Protein AF-A0A699IHC1-F1 (afdb_monomer)

Solvent-accessible surface area (backbone atoms only — not comparable to full-atom values): 17116 Å² total; per-residue (Å²): 134,90,79,87,82,63,92,87,85,91,90,84,82,80,60,65,48,77,52,64,93,70,55,75,68,57,47,54,55,46,52,54,52,50,50,56,32,44,77,69,61,43,36,44,84,46,88,48,77,30,16,32,22,54,46,76,46,74,46,97,89,68,49,76,42,86,43,62,52,44,72,74,54,69,80,52,91,76,62,90,86,38,54,42,67,55,15,30,23,52,96,88,48,42,31,21,38,80,55,94,52,87,76,50,90,57,46,56,57,55,48,29,52,52,51,49,62,73,43,49,93,37,50,90,74,39,30,49,77,55,61,93,45,77,48,77,56,62,96,44,74,71,56,34,53,54,53,52,52,52,52,53,50,51,30,57,76,71,71,50,85,79,63,66,96,78,62,84,76,94,67,75,61,45,82,52,98,70,24,32,41,40,91,80,24,41,33,74,28,64,71,60,41,51,56,55,65,68,55,69,85,64,91,43,47,68,49,46,44,55,49,50,57,58,52,55,75,52,36,91,49,34,86,64,46,69,73,48,43,47,59,53,53,56,41,56,42,88,90,45,76,84,76,88,50,68,67,38,52,50,32,52,50,53,51,43,53,43,54,73,63,45,55,68,47,63,74,87,73,81,92,66,87,83,86,82,88,85,134

Foldseek 3Di:
DDDDFDDDDDDDDAAADDADDDDPVVVVVVVVVVVVCVVVVFKDADPAPHAFYWDWDQDPVRDIDIDTPCVVVVVDDDGDVVLSNQWHDDPVHIMGGPDQDPPDPCSQVSQQVVVCVLCVVCDPPAWDDHRLDIHGHDDDPVVSVVRVVSVVVSCVVVVHDDDPVPDDPDDQWDDDPQWIQHPQAIHGNVVLLVVLLPDDDDPALVSLVVNLVSLVVLVVQAPPLCVLCVVSVQRNDPPDDDDDDPSNVVSSVSSSVSNVVRDGDHDDPDDDDDDDDDD

Organism: Tanacetum cinerariifolium (NCBI:txid118510)

InterPro domains:
  IPR000477 Reverse transcriptase domain [PF00078] (75-181)
  IPR043128 Reverse transcriptase/Diguanylate cyclase domain [G3DSA:3.30.70.270] (107-181)
  IPR043128 Reverse transcriptase/Diguanylate cyclase domain [G3DSA:3.30.70.270] (191-273)
  IPR043502 DNA/RNA polymerase superfamily [SSF56672] (3-279)
  IPR053134 RNA-directed DNA polymerase homolog [PTHR24559] (1-269)

Mean predicted aligned error: 13.22 Å

pLDDT: mean 77.45, std 14.07, range [29.0, 96.19]

Radius of gyration: 23.91 Å; Cα contacts (8 Å, |Δi|>4): 293; chains: 1; bounding box: 66×44×56 Å

Secondary structure (DSSP, 8-state):
---------S--PPPB-PPPP--HHHHHHHHHHHHHHHHTTSEEE---S-BEEEEEEE-TTS-EEEEE-TTTGGGS---TTGGGGS-EEETTEEEEESS--TT-TTHHHHHHHHHHHHHTTTBTTTEEEETTEEEE--SSHHHHHHHHHHHHHHHHHTT----GGG---S-SSEEETTEEEETTEEEE-HHHHHHHHTPPPP-SHHHHHHHHHHHHHTGGGSTTHHHHHHHHHHTTSTT------HHHHHHHHHHHHHHHTPPPBPPPPSS--------

Sequence (279 aa):
QVEFCIDLILRSTPISKTPYRLSPSKIQDLMKSLQELLDKGVIRPSSSLWGAPVLFVKNKDGSIRMCIDYRELKKIWIREEDILKTSFRTRYGHYEFVVMTFGKTNSPAAFMELTNWIFRPMLDKSVIVFIDNILIYSKSATEHEGHLRQVLNMLHHEKLYAKLSKCEFWLREVQFLGHVINSEGIKVDPTKVNAILNLSQPKTSTKVRSFLVLASYYRHFIQNFSKITLSLTKLTRKNAKFKWNDDQEIAFKTLKEKLSHALVLVLLEGNHDIEVYYD

Structure (mmCIF, N/CA/C/O backbone):
data_AF-A0A699IHC1-F1
#
_entry.id   AF-A0A699IHC1-F1
#
loop_
_atom_site.group_PDB
_atom_site.id
_atom_site.type_symbol
_atom_site.label_atom_id
_atom_site.label_alt_id
_atom_site.label_comp_id
_atom_site.label_asym_id
_atom_site.label_entity_id
_atom_site.label_seq_id
_atom_site.pdbx_PDB_ins_code
_atom_site.Cartn_x
_atom_site.Cartn_y
_atom_site.Cartn_z
_atom_site.occupancy
_atom_site.B_iso_or_equiv
_atom_site.auth_seq_id
_atom_site.auth_comp_id
_atom_site.auth_asym_id
_atom_site.auth_atom_id
_atom_site.pdbx_PDB_model_num
ATOM 1 N N . GLN A 1 1 ? 11.328 15.063 -21.054 1.00 29.00 1 GLN A N 1
ATOM 2 C CA . GLN A 1 1 ? 12.072 14.977 -19.784 1.00 29.00 1 GLN A CA 1
ATOM 3 C C . GLN A 1 1 ? 11.144 15.523 -18.715 1.00 29.00 1 GLN A C 1
ATOM 5 O O . GLN A 1 1 ? 10.769 16.681 -18.816 1.00 29.00 1 GLN A O 1
ATOM 10 N N . VAL A 1 2 ? 10.639 14.673 -17.817 1.00 30.09 2 VAL A N 1
ATOM 11 C CA . VAL A 1 2 ? 9.803 15.133 -16.698 1.00 30.09 2 VAL A CA 1
ATOM 12 C C . VAL A 1 2 ? 10.762 15.683 -15.648 1.00 30.09 2 VAL A C 1
ATOM 14 O O . VAL A 1 2 ? 11.492 14.921 -15.016 1.00 30.09 2 VAL A O 1
ATOM 17 N N . GLU A 1 3 ? 10.833 17.005 -15.548 1.00 29.31 3 GLU A N 1
ATOM 18 C CA . GLU A 1 3 ? 11.522 17.688 -14.457 1.00 29.31 3 GLU A CA 1
ATOM 19 C C . GLU A 1 3 ? 10.562 17.777 -13.273 1.00 29.31 3 GLU A C 1
ATOM 21 O O . GLU A 1 3 ? 9.429 18.241 -13.394 1.00 29.31 3 GLU A O 1
ATOM 26 N N . PHE A 1 4 ? 10.997 17.244 -12.134 1.00 40.66 4 PHE A N 1
ATOM 27 C CA . PHE A 1 4 ? 10.188 17.164 -10.925 1.00 40.66 4 PHE A CA 1
ATOM 28 C C . PHE A 1 4 ? 10.349 18.457 -10.129 1.00 40.66 4 PHE A C 1
ATOM 30 O O . PHE A 1 4 ? 11.399 18.681 -9.526 1.00 40.66 4 PHE A O 1
ATOM 37 N N . CYS A 1 5 ? 9.303 19.281 -10.096 1.00 31.30 5 CYS A N 1
ATOM 38 C CA . CYS A 1 5 ? 9.304 20.550 -9.374 1.00 31.30 5 CYS A CA 1
ATOM 39 C C . CYS A 1 5 ? 8.508 20.445 -8.063 1.00 31.30 5 CYS A C 1
ATOM 41 O O . CYS A 1 5 ? 7.409 19.894 -8.027 1.00 31.30 5 CYS A O 1
ATOM 43 N N . ILE A 1 6 ? 9.078 20.954 -6.966 1.00 42.69 6 ILE A N 1
ATOM 44 C CA . ILE A 1 6 ? 8.461 20.993 -5.631 1.00 42.69 6 ILE A CA 1
ATOM 45 C C . ILE A 1 6 ? 8.762 22.369 -5.005 1.00 42.69 6 ILE A C 1
ATOM 47 O O . ILE A 1 6 ? 9.922 22.691 -4.747 1.00 42.69 6 ILE A O 1
ATOM 51 N N . ASP A 1 7 ? 7.723 23.171 -4.744 1.00 35.72 7 ASP A N 1
ATOM 52 C CA . ASP A 1 7 ? 7.819 24.587 -4.329 1.00 35.72 7 ASP A CA 1
ATOM 53 C C . ASP A 1 7 ? 7.989 24.812 -2.826 1.00 35.72 7 ASP A C 1
ATOM 55 O O . ASP A 1 7 ? 7.221 24.235 -2.053 1.00 35.72 7 ASP A O 1
ATOM 59 N N . LEU A 1 8 ? 8.920 25.698 -2.399 1.00 45.69 8 LEU A N 1
ATOM 60 C CA . LEU A 1 8 ? 9.226 25.966 -0.976 1.00 45.69 8 LEU A CA 1
ATOM 61 C C . LEU A 1 8 ? 9.829 27.331 -0.579 1.00 45.69 8 LEU A C 1
ATOM 63 O O . LEU A 1 8 ? 10.385 28.064 -1.392 1.00 45.69 8 LEU A O 1
ATOM 67 N N . ILE A 1 9 ? 9.762 27.600 0.740 1.00 40.19 9 ILE A N 1
ATOM 68 C CA . ILE A 1 9 ? 10.079 28.839 1.486 1.00 40.19 9 ILE A CA 1
ATOM 69 C C . ILE A 1 9 ? 11.562 28.917 1.947 1.00 40.19 9 ILE A C 1
ATOM 71 O O . ILE A 1 9 ? 12.138 27.940 2.421 1.00 40.19 9 ILE A O 1
ATOM 75 N N . LEU A 1 10 ? 12.156 30.116 1.852 1.00 33.38 10 LEU A N 1
ATOM 76 C CA . LEU A 1 10 ? 13.552 30.502 2.151 1.00 33.38 10 LEU A CA 1
ATOM 77 C C .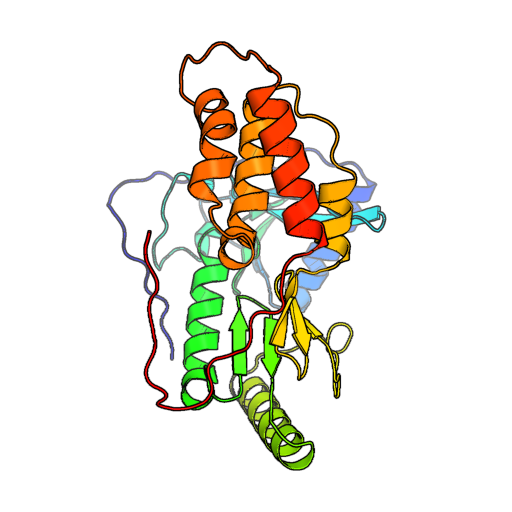 LEU A 1 10 ? 13.986 30.330 3.643 1.00 33.38 10 LEU A C 1
ATOM 79 O O . LEU A 1 10 ? 13.296 30.847 4.518 1.00 33.38 10 LEU A O 1
ATOM 83 N N . ARG A 1 11 ? 15.210 29.792 3.895 1.00 39.69 11 ARG A N 1
ATOM 84 C CA . ARG A 1 11 ? 16.081 29.873 5.126 1.00 39.69 11 ARG A CA 1
ATOM 85 C C . ARG A 1 11 ? 16.217 28.635 6.063 1.00 39.69 11 ARG A C 1
ATOM 87 O O . ARG A 1 11 ? 15.871 28.721 7.237 1.00 39.69 11 ARG A O 1
ATOM 94 N N . SER A 1 12 ? 16.848 27.529 5.638 1.00 54.53 12 SER A N 1
ATOM 95 C CA . SER A 1 12 ? 17.227 26.408 6.546 1.00 54.53 12 SER A CA 1
ATOM 96 C C . SER A 1 12 ? 18.721 26.031 6.499 1.00 54.53 12 SER A C 1
ATOM 98 O O . SER A 1 12 ? 19.297 26.000 5.413 1.00 54.53 12 SER A O 1
ATOM 100 N N . THR A 1 13 ? 19.331 25.687 7.644 1.00 57.84 13 THR A N 1
ATOM 101 C CA . THR A 1 13 ? 20.756 25.304 7.799 1.00 57.84 13 THR A CA 1
ATOM 102 C C . THR A 1 13 ? 21.039 23.802 7.553 1.00 57.84 13 THR A C 1
ATOM 104 O O . THR A 1 13 ? 20.148 22.978 7.779 1.00 57.84 13 THR A O 1
ATOM 107 N N . PRO A 1 14 ? 22.264 23.408 7.124 1.00 60.81 14 PRO A N 1
ATOM 108 C CA . PRO A 1 14 ? 22.639 22.005 6.889 1.00 60.81 14 PRO A CA 1
ATOM 109 C C . PRO A 1 14 ? 22.624 21.102 8.127 1.00 60.81 14 PRO A C 1
ATOM 111 O O . PRO A 1 14 ? 23.164 21.453 9.173 1.00 60.81 14 PRO A O 1
ATOM 114 N N . ILE A 1 15 ? 22.064 19.894 7.985 1.00 63.16 15 ILE A N 1
ATOM 115 C CA . ILE A 1 15 ? 22.066 18.847 9.020 1.00 63.16 15 ILE A CA 1
ATOM 116 C C . ILE A 1 15 ? 23.139 17.799 8.692 1.00 63.16 15 ILE A C 1
ATOM 118 O O . ILE A 1 15 ? 23.014 17.064 7.710 1.00 63.16 15 ILE A O 1
ATOM 122 N N . SER A 1 16 ? 24.152 17.675 9.557 1.00 70.50 16 SER A N 1
ATOM 123 C CA . SER A 1 16 ? 25.194 16.639 9.493 1.00 70.50 16 SER A CA 1
ATOM 124 C C . SER A 1 16 ? 25.251 15.870 10.811 1.00 70.50 16 SER A C 1
ATOM 126 O O . SER A 1 16 ? 25.569 16.435 11.858 1.00 70.50 16 SER A O 1
ATOM 128 N N . LYS A 1 17 ? 24.895 14.581 10.786 1.00 71.56 17 LYS A N 1
ATOM 129 C CA . LYS A 1 17 ? 24.888 13.712 11.972 1.00 71.56 17 LYS A CA 1
ATOM 130 C C . LYS A 1 17 ? 25.997 12.670 11.908 1.00 71.56 17 LYS A C 1
ATOM 132 O O . LYS A 1 17 ? 26.345 12.150 10.849 1.00 71.56 17 LYS A O 1
ATOM 137 N N . THR A 1 18 ? 26.531 12.332 13.077 1.00 72.69 18 THR A N 1
ATOM 138 C CA . THR A 1 18 ? 27.509 11.253 13.216 1.00 72.69 18 THR A CA 1
ATOM 139 C C . THR A 1 18 ? 26.854 9.889 12.954 1.00 72.69 18 THR A C 1
ATOM 141 O O . THR A 1 18 ? 25.712 9.667 13.369 1.00 72.69 18 THR A O 1
ATOM 144 N N . PRO A 1 19 ? 27.545 8.955 12.270 1.00 79.19 19 PRO A N 1
ATOM 145 C CA . PRO A 1 19 ? 27.041 7.599 12.075 1.00 79.19 19 PRO A CA 1
ATOM 146 C C . PRO A 1 19 ? 26.798 6.883 13.409 1.00 79.19 19 PRO A C 1
ATOM 148 O O . PRO A 1 19 ? 27.579 7.023 14.354 1.00 79.19 19 PRO A O 1
ATOM 151 N N . TYR A 1 20 ? 25.748 6.064 13.477 1.00 82.56 20 TYR A N 1
ATOM 152 C CA . TYR A 1 20 ? 25.482 5.234 14.651 1.00 82.56 20 TYR A CA 1
ATOM 153 C C . TYR A 1 20 ? 26.574 4.173 14.859 1.00 82.56 20 TYR A C 1
ATOM 155 O O . TYR A 1 20 ? 27.196 3.693 13.909 1.00 82.56 20 TYR A O 1
ATOM 163 N N . ARG A 1 21 ? 26.791 3.764 16.117 1.00 80.56 21 ARG A N 1
ATOM 164 C CA . ARG A 1 21 ? 27.665 2.622 16.427 1.00 80.56 21 ARG A CA 1
ATOM 165 C C . ARG A 1 21 ? 27.011 1.328 15.936 1.00 80.56 21 ARG A C 1
ATOM 167 O O . ARG A 1 21 ? 25.846 1.066 16.228 1.00 80.56 21 ARG A O 1
ATOM 174 N N . LEU A 1 22 ? 27.780 0.517 15.214 1.00 81.75 22 LEU A N 1
ATOM 175 C CA . LEU A 1 22 ? 27.351 -0.761 14.647 1.00 81.75 22 LEU A CA 1
ATOM 176 C C . LEU A 1 22 ? 28.196 -1.907 15.212 1.00 81.75 22 LEU A C 1
ATOM 178 O O . LEU A 1 22 ? 29.372 -1.714 15.526 1.00 81.75 22 LEU A O 1
ATOM 182 N N . SER A 1 23 ? 27.593 -3.092 15.331 1.00 81.81 23 SER A N 1
ATOM 183 C CA . SER A 1 23 ? 28.302 -4.332 15.668 1.00 81.81 23 SER A CA 1
ATOM 184 C C . SER A 1 23 ? 29.176 -4.803 14.493 1.00 81.81 23 SER A C 1
ATOM 186 O O . SER A 1 23 ? 28.888 -4.438 13.351 1.00 81.81 23 SER A O 1
ATOM 188 N N . PRO A 1 24 ? 30.198 -5.650 14.729 1.00 82.06 24 PRO A N 1
ATOM 189 C CA . PRO A 1 24 ? 31.075 -6.162 13.669 1.00 82.06 24 PRO A CA 1
ATOM 190 C C . PRO A 1 24 ? 30.336 -6.838 12.502 1.00 82.06 24 PRO A C 1
ATOM 192 O O . PRO A 1 24 ? 30.672 -6.607 11.346 1.00 82.06 24 PRO A O 1
ATOM 195 N N . SER A 1 25 ? 29.272 -7.592 12.785 1.00 80.44 25 SER A N 1
ATOM 196 C CA . SER A 1 25 ? 28.423 -8.210 11.755 1.00 80.44 25 SER A CA 1
ATOM 197 C C . SER A 1 25 ? 27.719 -7.177 10.867 1.00 80.44 25 SER A C 1
ATOM 199 O O . SER A 1 25 ? 27.843 -7.208 9.649 1.00 80.44 25 SER A O 1
ATOM 201 N N . LYS A 1 26 ? 27.065 -6.177 11.476 1.00 79.88 26 LYS A N 1
ATOM 202 C CA . LYS A 1 26 ? 26.387 -5.086 10.750 1.00 79.88 26 LYS A CA 1
ATOM 203 C C . LYS A 1 26 ? 27.353 -4.231 9.934 1.00 79.88 26 LYS A C 1
ATOM 205 O O . LYS A 1 26 ? 26.950 -3.588 8.972 1.00 79.88 26 LYS A O 1
ATOM 210 N N . ILE A 1 27 ? 28.614 -4.183 10.347 1.00 78.44 27 ILE A N 1
ATOM 211 C CA . ILE A 1 27 ? 29.677 -3.504 9.616 1.00 78.44 27 ILE A CA 1
ATOM 212 C C . ILE A 1 27 ? 30.003 -4.242 8.311 1.00 78.44 27 ILE A C 1
ATOM 214 O O . ILE A 1 27 ? 30.097 -3.595 7.272 1.00 78.44 27 ILE A O 1
ATOM 218 N N . GLN A 1 28 ? 30.128 -5.571 8.345 1.00 81.25 28 GLN A N 1
ATOM 219 C CA . GLN A 1 28 ? 30.350 -6.372 7.136 1.00 81.25 28 GLN A CA 1
ATOM 220 C C . GLN A 1 28 ? 29.169 -6.245 6.165 1.00 81.25 28 GLN A C 1
ATOM 222 O O . GLN A 1 28 ? 29.372 -5.987 4.978 1.00 81.25 28 GLN A O 1
ATOM 227 N N . ASP A 1 29 ? 27.939 -6.313 6.684 1.00 83.19 29 ASP A N 1
ATOM 228 C CA . ASP A 1 29 ? 26.721 -6.117 5.890 1.00 83.19 29 ASP A CA 1
ATOM 229 C C . ASP A 1 29 ? 26.658 -4.718 5.259 1.00 83.19 29 ASP A C 1
ATOM 231 O O . ASP A 1 29 ? 26.240 -4.561 4.108 1.00 83.19 29 ASP A O 1
ATOM 235 N N . LEU A 1 30 ? 27.098 -3.690 5.997 1.00 83.31 30 LEU A N 1
ATOM 236 C CA . LEU A 1 30 ? 27.188 -2.321 5.494 1.00 83.31 30 LEU A CA 1
ATOM 237 C C . LEU A 1 30 ? 28.179 -2.224 4.334 1.00 83.31 30 LEU A C 1
ATOM 239 O O . LEU A 1 30 ? 27.836 -1.656 3.304 1.00 83.31 30 LEU A O 1
ATOM 243 N N . MET A 1 31 ? 29.382 -2.782 4.487 1.00 82.56 31 MET A N 1
ATOM 244 C CA . MET A 1 31 ? 30.407 -2.751 3.439 1.00 82.56 31 MET A CA 1
ATOM 245 C C . MET A 1 31 ? 29.927 -3.447 2.167 1.00 82.56 31 MET A C 1
ATOM 247 O O . MET A 1 31 ? 30.020 -2.871 1.086 1.00 82.56 31 MET A O 1
ATOM 251 N N . LYS A 1 32 ? 29.342 -4.642 2.302 1.00 85.31 32 LYS A N 1
ATOM 252 C CA . LYS A 1 32 ? 28.770 -5.376 1.171 1.00 85.31 32 LYS A CA 1
ATOM 253 C C . LYS A 1 32 ? 27.678 -4.565 0.467 1.00 85.31 32 LYS A C 1
ATOM 255 O O . LYS A 1 32 ? 27.703 -4.428 -0.751 1.00 85.31 32 LYS A O 1
ATOM 260 N N . SER A 1 33 ? 26.764 -3.969 1.237 1.00 81.75 33 SER A N 1
ATOM 261 C CA . SER A 1 33 ? 25.680 -3.144 0.689 1.00 81.75 33 SER A CA 1
ATOM 262 C C . SER A 1 33 ? 26.204 -1.905 -0.043 1.00 81.75 33 SER A C 1
ATOM 264 O O . SER A 1 33 ? 25.679 -1.553 -1.094 1.00 81.75 33 SER A O 1
ATOM 266 N N . LEU A 1 34 ? 27.231 -1.235 0.492 1.00 83.31 34 LEU A N 1
ATOM 267 C CA . LEU A 1 34 ? 27.848 -0.076 -0.159 1.00 83.31 34 LEU A CA 1
ATOM 268 C C . LEU A 1 34 ? 28.506 -0.458 -1.483 1.00 83.31 34 LEU A C 1
ATOM 270 O O . LEU A 1 34 ? 28.297 0.243 -2.469 1.00 83.31 34 LEU A O 1
ATOM 274 N N . GLN A 1 35 ? 29.248 -1.568 -1.512 1.00 83.75 35 GLN A N 1
ATOM 275 C CA . GLN A 1 35 ? 29.902 -2.040 -2.730 1.00 83.75 35 GLN A CA 1
ATOM 276 C C . GLN A 1 35 ? 28.873 -2.370 -3.813 1.00 83.75 35 GLN A C 1
ATOM 278 O O . GLN A 1 35 ? 28.960 -1.846 -4.915 1.00 83.75 35 GLN A O 1
ATOM 283 N N . GLU A 1 36 ? 27.823 -3.125 -3.475 1.00 85.25 36 GLU A N 1
ATOM 284 C CA . GLU A 1 36 ? 26.754 -3.443 -4.427 1.00 85.25 36 GLU A CA 1
ATOM 285 C C . GLU A 1 36 ? 26.057 -2.190 -4.981 1.00 85.25 36 GLU A C 1
ATOM 287 O O . GLU A 1 36 ? 25.650 -2.166 -6.143 1.00 85.25 36 GLU A O 1
ATOM 292 N N . LEU A 1 37 ? 25.873 -1.153 -4.157 1.00 80.31 37 LEU A N 1
ATOM 293 C CA . LEU A 1 37 ? 25.256 0.101 -4.590 1.00 80.31 37 LEU A CA 1
ATOM 294 C C . LEU A 1 37 ? 26.192 0.941 -5.470 1.00 80.31 37 LEU A C 1
ATOM 296 O O . LEU A 1 37 ? 25.701 1.603 -6.385 1.00 80.31 37 LEU A O 1
ATOM 300 N N . LEU A 1 38 ? 27.501 0.917 -5.204 1.00 80.62 38 LEU A N 1
ATOM 301 C CA . LEU A 1 38 ? 28.519 1.555 -6.044 1.00 80.62 38 LEU A CA 1
ATOM 302 C C . LEU A 1 38 ? 28.619 0.851 -7.401 1.00 80.62 38 LEU A C 1
ATOM 304 O O . LEU A 1 38 ? 28.545 1.515 -8.430 1.00 80.62 38 LEU A O 1
ATOM 308 N N . ASP A 1 39 ? 28.685 -0.482 -7.406 1.00 84.25 39 ASP A N 1
ATOM 309 C CA . ASP A 1 39 ? 28.787 -1.295 -8.625 1.00 84.25 39 ASP A CA 1
ATOM 310 C C . ASP A 1 39 ? 27.550 -1.131 -9.522 1.00 84.25 39 ASP A C 1
ATOM 312 O O . ASP A 1 39 ? 27.652 -1.102 -10.746 1.00 84.25 39 ASP A O 1
ATOM 316 N N . LYS A 1 40 ? 26.363 -0.966 -8.918 1.00 78.69 40 LYS A N 1
ATOM 317 C CA . LYS A 1 40 ? 25.107 -0.676 -9.636 1.00 78.69 40 LYS A CA 1
ATOM 318 C C . LYS A 1 40 ? 24.968 0.790 -10.064 1.00 78.69 40 LYS A C 1
ATOM 320 O O . LYS A 1 40 ? 23.954 1.136 -10.666 1.00 78.69 40 LYS A O 1
ATOM 325 N N . GLY A 1 41 ? 25.916 1.659 -9.708 1.00 74.00 41 GLY A N 1
ATOM 326 C CA . GLY A 1 41 ? 25.853 3.096 -9.986 1.00 74.00 41 GLY A CA 1
ATOM 327 C C . GLY A 1 41 ? 24.699 3.816 -9.280 1.00 74.00 41 GLY A C 1
ATOM 328 O O . GLY A 1 41 ? 24.264 4.867 -9.731 1.00 74.00 41 GLY A O 1
ATOM 329 N N . VAL A 1 42 ? 24.170 3.248 -8.191 1.00 71.75 42 VAL A N 1
ATOM 330 C CA . VAL A 1 42 ? 23.030 3.793 -7.430 1.00 71.75 42 VAL A CA 1
ATOM 331 C C . VAL A 1 42 ? 23.483 4.886 -6.457 1.00 71.75 42 VAL A C 1
ATOM 333 O O . VAL A 1 42 ? 22.722 5.815 -6.164 1.00 71.75 42 VAL A O 1
ATOM 336 N N . ILE A 1 43 ? 24.723 4.786 -5.968 1.00 77.69 43 ILE A N 1
ATOM 337 C CA . ILE A 1 43 ? 25.371 5.791 -5.119 1.00 77.69 43 ILE A CA 1
ATOM 338 C C . ILE A 1 43 ? 26.725 6.202 -5.695 1.00 77.69 43 ILE A C 1
ATOM 340 O O . ILE A 1 43 ? 27.355 5.441 -6.424 1.00 77.69 43 ILE A O 1
ATOM 344 N N . ARG A 1 44 ? 27.198 7.387 -5.309 1.00 79.69 44 ARG A N 1
ATOM 345 C CA . ARG A 1 44 ? 28.556 7.871 -5.593 1.00 79.69 44 ARG A CA 1
ATOM 346 C C . ARG A 1 44 ? 29.160 8.566 -4.369 1.00 79.69 44 ARG A C 1
ATOM 348 O O . ARG A 1 44 ? 28.400 8.963 -3.481 1.00 79.69 44 ARG A O 1
ATOM 355 N N . PRO A 1 45 ? 30.493 8.730 -4.291 1.00 83.38 45 PRO A N 1
ATOM 356 C CA . PRO A 1 45 ? 31.116 9.567 -3.269 1.00 83.38 45 PRO A CA 1
ATOM 357 C C . PRO A 1 45 ? 30.538 10.988 -3.289 1.00 83.38 45 PRO A C 1
ATOM 359 O O . PRO A 1 45 ? 30.316 11.551 -4.360 1.00 83.38 45 PRO A O 1
ATOM 362 N N . SER A 1 46 ? 30.284 11.556 -2.111 1.00 77.75 46 SER A N 1
ATOM 363 C CA . SER A 1 46 ? 29.706 12.895 -1.950 1.00 77.75 46 SER A CA 1
ATOM 364 C C . SER A 1 46 ? 30.655 13.813 -1.187 1.00 77.75 46 SER A C 1
ATOM 366 O O . SER A 1 46 ? 31.344 13.376 -0.266 1.00 77.75 46 SER A O 1
ATOM 368 N N . SER A 1 47 ? 30.651 15.095 -1.546 1.00 76.25 47 SER A N 1
ATOM 369 C CA . SER A 1 47 ? 31.311 16.189 -0.819 1.00 76.25 47 SER A CA 1
ATOM 370 C C . SER A 1 47 ? 30.310 17.094 -0.083 1.00 76.25 47 SER A C 1
ATOM 372 O O . SER A 1 47 ? 30.660 18.193 0.345 1.00 76.25 47 SER A O 1
ATOM 374 N N . SER A 1 48 ? 29.052 16.656 0.047 1.00 69.00 48 SER A N 1
ATOM 375 C CA . SER A 1 48 ? 27.970 17.448 0.632 1.00 69.00 48 SER A CA 1
ATOM 376 C C . SER A 1 48 ? 28.244 17.865 2.081 1.00 69.00 48 SER A C 1
ATOM 378 O O . SER A 1 48 ? 28.849 17.139 2.863 1.00 69.00 48 SER A O 1
ATOM 380 N N . LEU A 1 49 ? 27.720 19.024 2.482 1.00 68.94 49 LEU A N 1
ATOM 381 C CA . LEU A 1 49 ? 27.694 19.446 3.889 1.00 68.94 49 LEU A CA 1
ATOM 382 C C . LEU A 1 49 ? 26.587 18.744 4.699 1.00 68.94 49 LEU A C 1
ATOM 384 O O . LEU A 1 49 ? 26.585 18.795 5.930 1.00 68.94 49 LEU A O 1
ATOM 388 N N . TRP A 1 50 ? 25.642 18.086 4.024 1.00 69.75 50 TRP A N 1
ATOM 389 C CA . TRP A 1 50 ? 24.550 17.327 4.634 1.00 69.75 50 TRP A CA 1
ATOM 390 C C . TRP A 1 50 ? 24.978 15.886 4.888 1.00 69.75 50 TRP A C 1
ATOM 392 O O . TRP A 1 50 ? 25.799 15.357 4.163 1.00 69.75 50 TRP A O 1
ATOM 402 N N . GLY A 1 51 ? 24.433 15.214 5.899 1.00 72.69 51 GLY A N 1
ATOM 403 C CA . GLY A 1 51 ? 24.779 13.812 6.132 1.00 72.69 51 GLY A CA 1
ATOM 404 C C . GLY A 1 51 ? 23.840 13.134 7.108 1.00 72.69 51 GLY A C 1
ATOM 405 O O . GLY A 1 51 ? 23.970 13.298 8.323 1.00 72.69 51 GLY A O 1
ATOM 406 N N . ALA A 1 52 ? 22.905 12.346 6.581 1.00 80.19 52 ALA A N 1
ATOM 407 C CA . ALA A 1 52 ? 22.053 11.496 7.403 1.00 80.19 52 ALA A CA 1
ATOM 408 C C . ALA A 1 52 ? 22.802 10.215 7.822 1.00 80.19 52 ALA A C 1
ATOM 410 O O . ALA A 1 52 ? 23.563 9.657 7.026 1.00 80.19 52 ALA A O 1
ATOM 411 N N . PRO A 1 53 ? 22.610 9.714 9.054 1.00 82.06 53 PRO A N 1
ATOM 412 C CA . PRO A 1 53 ? 23.252 8.486 9.489 1.00 82.06 53 PRO A CA 1
ATOM 413 C C . PRO A 1 53 ? 22.519 7.264 8.920 1.00 82.06 53 PRO A C 1
ATOM 415 O O . PRO A 1 53 ? 21.301 7.275 8.714 1.00 82.06 53 PRO A O 1
ATOM 418 N N . VAL A 1 54 ? 23.265 6.181 8.706 1.00 83.75 54 VAL A N 1
ATOM 419 C CA . VAL A 1 54 ? 22.707 4.877 8.320 1.00 83.75 54 VAL A CA 1
ATOM 420 C C . VAL A 1 54 ? 22.224 4.114 9.550 1.00 83.75 54 VAL A C 1
ATOM 422 O O . VAL A 1 54 ? 22.925 4.035 10.560 1.00 83.75 54 VAL A O 1
ATOM 425 N N . LEU A 1 55 ? 21.045 3.506 9.444 1.00 84.62 55 LEU A N 1
ATOM 426 C CA . LEU A 1 55 ? 20.490 2.571 10.415 1.00 84.62 55 LEU A CA 1
ATOM 427 C C . LEU A 1 55 ? 20.123 1.246 9.745 1.00 84.62 55 LEU A C 1
ATOM 429 O O . LEU A 1 55 ? 19.916 1.168 8.538 1.00 84.62 55 LEU A O 1
ATOM 433 N N . PHE A 1 56 ? 20.011 0.196 10.549 1.00 82.44 56 PHE A N 1
ATOM 434 C CA . PHE A 1 56 ? 19.609 -1.126 10.087 1.00 82.44 56 PHE A CA 1
ATOM 435 C C . PHE A 1 56 ? 18.249 -1.499 10.669 1.00 82.44 56 PHE A C 1
ATOM 437 O O . PHE A 1 56 ? 18.071 -1.477 11.888 1.00 82.44 56 PHE A O 1
ATOM 444 N N . VAL A 1 57 ? 17.307 -1.859 9.799 1.00 80.12 57 VAL A N 1
ATOM 445 C CA . VAL A 1 57 ? 15.963 -2.319 10.171 1.00 80.12 57 VAL A CA 1
ATOM 446 C C . VAL A 1 57 ? 15.876 -3.822 9.953 1.00 80.12 57 VAL A C 1
ATOM 448 O O . VAL A 1 57 ? 16.323 -4.327 8.927 1.00 80.12 57 VAL A O 1
ATOM 451 N N . LYS A 1 58 ? 15.294 -4.543 10.912 1.00 79.25 58 LYS A N 1
ATOM 452 C CA . LYS A 1 58 ? 15.011 -5.971 10.766 1.00 79.25 58 LYS A CA 1
ATOM 453 C C . LYS A 1 58 ? 13.696 -6.149 10.001 1.00 79.25 58 LYS A C 1
ATOM 455 O O . LYS A 1 58 ? 12.671 -5.598 10.399 1.00 79.25 58 LYS A O 1
ATOM 460 N N . ASN A 1 59 ? 13.738 -6.892 8.906 1.00 74.94 59 ASN A N 1
ATOM 461 C CA . ASN A 1 59 ? 12.569 -7.316 8.148 1.00 74.94 59 ASN A CA 1
ATOM 462 C C . ASN A 1 59 ? 11.812 -8.426 8.901 1.00 74.94 59 ASN A C 1
ATOM 464 O O . ASN A 1 59 ? 12.326 -9.029 9.846 1.00 74.94 59 ASN A O 1
ATOM 468 N N . LYS A 1 60 ? 10.569 -8.703 8.480 1.00 73.19 60 LYS A N 1
ATOM 469 C CA . LYS A 1 60 ? 9.719 -9.747 9.088 1.00 73.19 60 LYS A CA 1
ATOM 470 C C . LYS A 1 60 ? 10.303 -11.157 8.945 1.00 73.19 60 LYS A C 1
ATOM 472 O O . LYS A 1 60 ? 10.095 -11.980 9.825 1.00 73.19 60 LYS A O 1
ATOM 477 N N . ASP A 1 61 ? 11.044 -11.402 7.870 1.00 71.69 61 ASP A N 1
ATOM 478 C CA . ASP A 1 61 ? 11.768 -12.649 7.578 1.00 71.69 61 ASP A CA 1
ATOM 479 C C . ASP A 1 61 ? 13.074 -12.798 8.386 1.00 71.69 61 ASP A C 1
ATOM 481 O O . ASP A 1 61 ? 13.799 -13.776 8.238 1.00 71.69 61 ASP A O 1
ATOM 485 N N . GLY A 1 62 ? 13.395 -11.827 9.247 1.00 73.62 62 GLY A N 1
ATOM 486 C CA . GLY A 1 62 ? 14.609 -11.814 10.052 1.00 73.62 62 GLY A CA 1
ATOM 487 C C . GLY A 1 62 ? 15.830 -11.217 9.355 1.00 73.62 62 GLY A C 1
ATOM 488 O O . GLY A 1 62 ? 16.824 -10.964 10.039 1.00 73.62 62 GLY A O 1
ATOM 489 N N . SER A 1 63 ? 15.745 -10.921 8.054 1.00 77.31 63 SER A N 1
ATOM 490 C CA . SER A 1 63 ? 16.817 -10.266 7.308 1.00 77.31 63 SER A CA 1
ATOM 491 C C . SER A 1 63 ? 17.011 -8.823 7.788 1.00 77.31 63 SER A C 1
ATOM 493 O O . SER A 1 63 ? 16.111 -8.205 8.360 1.00 77.31 63 SER A O 1
ATOM 495 N N . ILE A 1 64 ? 18.200 -8.262 7.581 1.00 75.31 64 ILE A N 1
ATOM 496 C CA . ILE A 1 64 ? 18.512 -6.889 7.979 1.00 75.31 64 ILE A CA 1
ATOM 497 C C . ILE A 1 64 ? 18.620 -6.028 6.717 1.00 75.31 64 ILE A C 1
ATOM 499 O O . ILE A 1 64 ? 19.267 -6.411 5.748 1.00 75.31 64 ILE A O 1
ATOM 503 N N . ARG A 1 65 ? 17.970 -4.861 6.714 1.00 78.94 65 ARG A N 1
ATOM 504 C CA . ARG A 1 65 ? 18.005 -3.887 5.618 1.00 78.94 65 ARG A CA 1
ATOM 505 C C . ARG A 1 65 ? 18.687 -2.601 6.065 1.00 78.94 65 ARG A C 1
ATOM 507 O O . ARG A 1 65 ? 18.341 -2.042 7.107 1.00 78.94 65 ARG A O 1
ATOM 514 N N . MET A 1 66 ? 19.613 -2.117 5.244 1.00 81.69 66 MET A N 1
ATOM 515 C CA . MET A 1 66 ? 20.204 -0.789 5.379 1.00 81.69 66 MET A CA 1
ATOM 516 C C . MET A 1 66 ? 19.171 0.292 5.018 1.00 81.69 66 MET A C 1
ATOM 518 O O . MET A 1 66 ? 18.585 0.254 3.938 1.00 81.69 66 MET A O 1
ATOM 522 N N . CYS A 1 67 ? 18.964 1.262 5.906 1.00 80.06 67 CYS A N 1
ATOM 523 C CA . CYS A 1 67 ? 18.069 2.403 5.720 1.00 80.06 67 CYS A CA 1
ATOM 524 C C . CYS A 1 67 ? 18.774 3.700 6.134 1.00 80.06 67 CYS A C 1
ATOM 526 O O . CYS A 1 67 ? 19.631 3.697 7.016 1.00 80.06 67 CYS A O 1
ATOM 528 N N . ILE A 1 68 ? 18.377 4.825 5.545 1.00 79.69 68 ILE A N 1
ATOM 529 C CA . ILE A 1 68 ? 18.913 6.140 5.916 1.00 79.69 68 ILE A CA 1
ATOM 530 C C . ILE A 1 68 ? 17.922 6.867 6.807 1.00 79.69 68 ILE A C 1
ATOM 532 O O . ILE A 1 68 ? 16.724 6.926 6.518 1.00 79.69 68 ILE A O 1
ATOM 536 N N . ASP A 1 69 ? 18.427 7.424 7.904 1.00 78.12 69 ASP A N 1
ATOM 537 C CA . ASP A 1 69 ? 17.603 8.131 8.869 1.00 78.12 69 ASP A CA 1
ATOM 538 C C . ASP A 1 69 ? 17.317 9.576 8.449 1.00 78.12 69 ASP A C 1
ATOM 540 O O . ASP A 1 69 ? 17.904 10.536 8.954 1.00 78.12 69 ASP A O 1
ATOM 544 N N . TYR A 1 70 ? 16.360 9.746 7.541 1.00 70.94 70 TYR A N 1
ATOM 545 C CA . TYR A 1 70 ? 15.913 11.068 7.107 1.00 70.94 70 TYR A CA 1
ATOM 546 C C . TYR A 1 70 ? 14.972 11.768 8.106 1.00 70.94 70 TYR A C 1
ATOM 548 O O . TYR A 1 70 ? 14.420 12.813 7.775 1.00 70.94 70 TYR A O 1
ATOM 556 N N . ARG A 1 71 ? 14.753 11.250 9.328 1.00 70.00 71 ARG A N 1
ATOM 557 C CA . ARG A 1 71 ? 13.737 11.796 10.257 1.00 70.00 71 ARG A CA 1
ATOM 558 C C . ARG A 1 71 ? 13.944 13.268 10.618 1.00 70.00 71 ARG A C 1
ATOM 560 O O . ARG A 1 71 ? 12.961 13.991 10.719 1.00 70.00 71 ARG A O 1
ATOM 567 N N . GLU A 1 72 ? 15.186 13.726 10.775 1.00 64.12 72 GLU A N 1
ATOM 568 C CA . GLU A 1 72 ? 15.455 15.158 11.005 1.00 64.12 72 GLU A CA 1
ATOM 569 C C . GLU A 1 72 ? 15.368 15.992 9.726 1.00 64.12 72 GLU A C 1
ATOM 571 O O . GLU A 1 72 ? 14.974 17.152 9.783 1.00 64.12 72 GLU A O 1
ATOM 576 N N . LEU A 1 73 ? 15.665 15.391 8.571 1.00 59.94 73 LEU A N 1
ATOM 577 C CA . LEU A 1 73 ? 15.484 16.031 7.267 1.00 59.94 73 LEU A CA 1
ATOM 578 C C . LEU A 1 73 ? 13.999 16.247 6.947 1.00 59.94 73 LEU A C 1
ATOM 580 O O . LEU A 1 73 ? 13.674 17.222 6.288 1.00 59.94 73 LEU A O 1
ATOM 584 N N . LYS A 1 74 ? 13.082 15.428 7.487 1.00 52.31 74 LYS A N 1
ATOM 585 C CA . LYS A 1 74 ? 11.625 15.620 7.338 1.00 52.31 74 LYS A CA 1
ATOM 586 C C . LYS A 1 74 ? 11.090 16.933 7.925 1.00 52.31 74 LYS A C 1
ATOM 588 O O . LYS A 1 74 ? 9.970 17.305 7.594 1.00 52.31 74 LYS A O 1
ATOM 593 N N . LYS A 1 75 ? 11.838 17.613 8.804 1.00 52.16 75 LYS A N 1
ATOM 594 C CA . LYS A 1 75 ? 11.439 18.912 9.382 1.00 52.16 75 LYS A CA 1
ATOM 595 C C . LYS A 1 75 ? 11.694 20.089 8.435 1.00 52.16 75 LYS A C 1
ATOM 597 O O . LYS A 1 75 ? 11.263 21.199 8.727 1.00 52.16 75 LYS A O 1
ATOM 602 N N . ILE A 1 76 ? 12.400 19.851 7.333 1.00 48.00 76 ILE A N 1
ATOM 603 C CA . ILE A 1 76 ? 12.800 20.853 6.352 1.00 48.00 76 ILE A CA 1
ATOM 604 C C . ILE A 1 76 ? 12.240 20.391 5.011 1.00 48.00 76 ILE A C 1
ATOM 606 O O . ILE A 1 76 ? 12.470 19.261 4.586 1.00 48.00 76 ILE A O 1
ATOM 610 N N . TRP A 1 77 ? 11.482 21.243 4.340 1.00 41.22 77 TRP A N 1
ATOM 611 C CA . TRP A 1 77 ? 11.070 20.957 2.978 1.00 41.22 77 TRP A CA 1
ATOM 612 C C . TRP A 1 77 ? 12.245 21.292 2.020 1.00 41.22 77 TRP A C 1
ATOM 614 O O . TRP A 1 77 ? 12.995 22.231 2.284 1.00 41.22 77 TRP A O 1
ATOM 624 N N . ILE A 1 78 ? 12.442 20.551 0.919 1.00 45.84 78 ILE A N 1
ATOM 625 C CA . ILE A 1 78 ? 13.691 20.528 0.116 1.00 45.84 78 ILE A CA 1
ATOM 626 C C . ILE A 1 78 ? 13.499 20.865 -1.395 1.00 45.84 78 ILE A C 1
ATOM 628 O O . ILE A 1 78 ? 12.496 20.441 -1.964 1.00 45.84 78 ILE A O 1
ATOM 632 N N . ARG A 1 79 ? 14.471 21.586 -2.010 1.00 47.78 79 ARG A N 1
ATOM 633 C CA . ARG A 1 79 ? 14.528 22.170 -3.384 1.00 47.78 79 ARG A CA 1
ATOM 634 C C . ARG A 1 79 ? 15.346 21.303 -4.379 1.00 47.78 79 ARG A C 1
ATOM 636 O O . ARG A 1 79 ? 15.837 20.240 -4.023 1.00 47.78 79 ARG A O 1
ATOM 643 N N . GLU A 1 80 ? 15.487 21.771 -5.623 1.00 38.72 80 GLU A N 1
ATOM 644 C CA . GLU A 1 80 ? 16.069 21.103 -6.813 1.00 38.72 80 GLU A CA 1
ATOM 645 C C . GLU A 1 80 ? 17.594 20.823 -6.748 1.00 38.72 80 GLU A C 1
ATOM 647 O O . GLU A 1 80 ? 18.094 19.854 -7.312 1.00 38.72 80 GLU A O 1
ATOM 652 N N . GLU A 1 81 ? 18.337 21.592 -5.954 1.00 46.81 81 GLU A N 1
ATOM 653 C CA . GLU A 1 81 ? 19.800 21.506 -5.768 1.00 46.81 81 GLU A CA 1
ATOM 654 C C . GLU A 1 81 ? 20.262 20.392 -4.788 1.00 46.81 81 GLU A C 1
ATOM 656 O O . GLU A 1 81 ? 21.413 20.326 -4.352 1.00 46.81 81 GLU A O 1
ATOM 661 N N . ASP A 1 82 ? 19.364 19.459 -4.451 1.00 54.12 82 ASP A N 1
ATOM 662 C CA . ASP A 1 82 ? 19.467 18.607 -3.264 1.00 54.12 82 ASP A CA 1
ATOM 663 C C . ASP A 1 82 ? 19.687 17.102 -3.525 1.00 54.12 82 ASP A C 1
ATOM 665 O O . ASP A 1 82 ? 19.386 16.259 -2.661 1.00 54.12 82 ASP A O 1
ATOM 669 N N . ILE A 1 83 ? 20.348 16.741 -4.637 1.00 48.81 83 ILE A N 1
ATOM 670 C CA . ILE A 1 83 ? 21.124 15.477 -4.695 1.00 48.81 83 ILE A CA 1
ATOM 671 C C . ILE A 1 83 ? 22.023 15.404 -3.450 1.00 48.81 83 ILE A C 1
ATOM 673 O O . ILE A 1 83 ? 22.034 14.394 -2.742 1.00 48.81 83 ILE A O 1
ATOM 677 N N . LEU A 1 84 ? 22.629 16.539 -3.084 1.00 50.94 84 LEU A N 1
ATOM 678 C CA . LEU A 1 84 ? 23.460 16.731 -1.898 1.00 50.94 84 LEU A CA 1
ATOM 679 C C . LEU A 1 84 ? 22.738 16.404 -0.575 1.00 50.94 84 LEU A C 1
ATOM 681 O O . LEU A 1 84 ? 23.406 16.046 0.394 1.00 50.94 84 LEU A O 1
ATOM 685 N N . LYS A 1 85 ? 21.398 16.443 -0.499 1.00 55.34 85 LYS A N 1
ATOM 686 C CA . LYS A 1 85 ? 20.622 16.058 0.704 1.00 55.34 85 LYS A CA 1
ATOM 687 C C . LYS A 1 85 ? 20.137 14.605 0.692 1.00 55.34 85 LYS A C 1
ATOM 689 O O . LYS A 1 85 ? 19.575 14.141 1.683 1.00 55.34 85 LYS A O 1
ATOM 694 N N . THR A 1 86 ? 20.353 13.850 -0.396 1.00 58.38 86 THR A N 1
ATOM 695 C CA . THR A 1 86 ? 20.335 12.371 -0.317 1.00 58.38 86 THR A CA 1
ATOM 696 C C . THR A 1 86 ? 21.558 11.836 0.418 1.00 58.38 86 THR A C 1
ATOM 698 O O . THR A 1 86 ? 21.567 10.659 0.787 1.00 58.38 86 THR A O 1
ATOM 701 N N . SER A 1 87 ? 22.575 12.681 0.607 1.00 68.94 87 SER A N 1
ATOM 702 C CA . SER A 1 87 ? 23.858 12.232 1.094 1.00 68.94 87 SER A CA 1
ATOM 703 C C . SER A 1 87 ? 23.777 11.691 2.518 1.00 68.94 87 SER A C 1
ATOM 705 O O . SER A 1 87 ? 23.034 12.160 3.390 1.00 68.94 87 SER A O 1
ATOM 707 N N . PHE A 1 88 ? 24.523 10.625 2.735 1.00 74.31 88 PHE A N 1
ATOM 708 C CA . PHE A 1 88 ? 24.514 9.868 3.962 1.00 74.31 88 PHE A CA 1
ATOM 709 C C . PHE A 1 88 ? 25.932 9.520 4.362 1.00 74.31 88 PHE A C 1
ATOM 711 O O . PHE A 1 88 ? 26.827 9.315 3.536 1.00 74.31 88 PHE A O 1
ATOM 718 N N . ARG A 1 89 ? 26.124 9.464 5.675 1.00 77.62 89 ARG A N 1
ATOM 719 C CA . ARG A 1 89 ? 27.425 9.229 6.270 1.00 77.62 89 ARG A CA 1
ATOM 720 C C . ARG A 1 89 ? 27.479 7.832 6.845 1.00 77.62 89 ARG A C 1
ATOM 722 O O . ARG A 1 89 ? 26.626 7.413 7.631 1.00 77.62 89 ARG A O 1
ATOM 729 N N . THR A 1 90 ? 28.532 7.127 6.472 1.00 78.31 90 THR A N 1
ATOM 730 C CA . THR A 1 90 ? 28.901 5.844 7.057 1.00 78.31 90 THR A CA 1
ATOM 731 C C . THR A 1 90 ? 30.240 5.983 7.769 1.00 78.31 90 THR A C 1
ATOM 733 O O . THR A 1 90 ? 30.897 7.020 7.688 1.00 78.31 90 THR A O 1
ATOM 736 N N . ARG A 1 91 ? 30.675 4.926 8.461 1.00 74.06 91 ARG A N 1
ATOM 737 C CA . ARG A 1 91 ? 32.047 4.853 8.984 1.00 74.06 91 ARG A CA 1
ATOM 738 C C . ARG A 1 91 ? 33.103 4.885 7.863 1.00 74.06 91 ARG A C 1
ATOM 740 O O . ARG A 1 91 ? 34.236 5.255 8.135 1.00 74.06 91 ARG A O 1
ATOM 747 N N . TYR A 1 92 ? 32.730 4.512 6.640 1.00 77.94 92 TYR A N 1
ATOM 748 C CA . TYR A 1 92 ? 33.644 4.287 5.516 1.00 77.94 92 TYR A CA 1
ATOM 749 C C . TYR A 1 92 ? 33.694 5.431 4.509 1.00 77.94 92 TYR A C 1
ATOM 751 O O . TYR A 1 92 ? 34.498 5.397 3.587 1.00 77.94 92 TYR A O 1
ATOM 759 N N . GLY A 1 93 ? 32.851 6.447 4.680 1.00 77.88 93 GLY A N 1
ATOM 760 C CA . GLY A 1 93 ? 32.809 7.570 3.760 1.00 77.88 93 GLY A CA 1
ATOM 761 C C . GLY A 1 93 ? 31.449 8.239 3.701 1.00 77.88 93 GLY A C 1
ATOM 762 O O . GLY A 1 93 ? 30.492 7.858 4.394 1.00 77.88 93 GLY A O 1
ATOM 763 N N . HIS A 1 94 ? 31.401 9.259 2.857 1.00 82.00 94 HIS A N 1
ATOM 764 C CA . HIS A 1 94 ? 30.218 10.042 2.554 1.00 82.00 94 HIS A CA 1
ATOM 765 C C . HIS A 1 94 ? 29.782 9.731 1.131 1.00 82.00 94 HIS A C 1
ATOM 767 O O . HIS A 1 94 ? 30.579 9.809 0.198 1.00 82.00 94 HIS A O 1
ATOM 773 N N . TYR A 1 95 ? 28.521 9.359 0.982 1.00 77.62 95 TYR A N 1
ATOM 774 C CA . TYR A 1 95 ? 27.950 8.965 -0.296 1.00 77.62 95 TYR A CA 1
ATOM 775 C C . TYR A 1 95 ? 26.642 9.701 -0.526 1.00 77.62 95 TYR A C 1
ATOM 777 O O . TYR A 1 95 ? 25.993 10.113 0.430 1.00 77.62 95 TYR A O 1
ATOM 785 N N . GLU A 1 96 ? 26.234 9.838 -1.777 1.00 75.25 96 GLU A N 1
ATOM 786 C CA . GLU A 1 96 ? 24.933 10.366 -2.181 1.00 75.25 96 GLU A CA 1
ATOM 787 C C . GLU A 1 96 ? 24.288 9.450 -3.209 1.00 75.25 96 GLU A C 1
ATOM 789 O O . GLU A 1 96 ? 24.979 8.763 -3.963 1.00 75.25 96 GLU A O 1
ATOM 794 N N . PHE A 1 97 ? 22.959 9.415 -3.215 1.00 67.00 97 PHE A N 1
ATOM 795 C CA . PHE A 1 97 ? 22.213 8.667 -4.212 1.00 67.00 97 PHE A CA 1
ATOM 796 C C . PHE A 1 97 ? 22.022 9.508 -5.460 1.00 67.00 97 PHE A C 1
ATOM 798 O O . PHE A 1 97 ? 21.639 10.674 -5.381 1.00 67.00 97 PHE A O 1
ATOM 805 N N . VAL A 1 98 ? 22.219 8.871 -6.608 1.00 61.00 98 VAL A N 1
ATOM 806 C CA . VAL A 1 98 ? 21.952 9.473 -7.921 1.00 61.00 98 VAL A CA 1
ATOM 807 C C . VAL A 1 98 ? 20.560 9.118 -8.452 1.00 61.00 98 VAL A C 1
ATOM 809 O O . VAL A 1 98 ? 20.127 9.650 -9.467 1.00 61.00 98 VAL A O 1
ATOM 812 N N . VAL A 1 99 ? 19.841 8.245 -7.741 1.00 60.25 99 VAL A N 1
ATOM 813 C CA . VAL A 1 99 ? 18.454 7.849 -8.017 1.00 60.25 99 VAL A CA 1
ATOM 814 C C . VAL A 1 99 ? 17.542 8.212 -6.844 1.00 60.25 99 VAL A C 1
ATOM 816 O O . VAL A 1 99 ? 17.995 8.499 -5.734 1.00 60.25 99 VAL A O 1
ATOM 819 N N . MET A 1 100 ? 16.230 8.162 -7.067 1.00 62.00 100 MET A N 1
ATOM 820 C CA . MET A 1 100 ? 15.239 8.378 -6.014 1.00 62.00 100 MET A CA 1
ATOM 821 C C . MET A 1 100 ? 15.374 7.333 -4.891 1.00 62.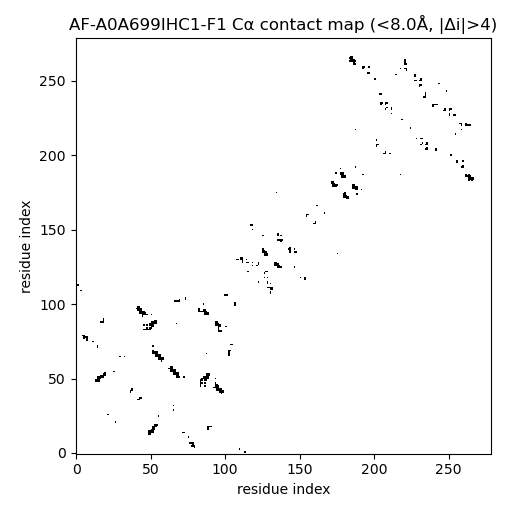00 100 MET A C 1
ATOM 823 O O . MET A 1 100 ? 15.437 6.133 -5.154 1.00 62.00 100 MET A O 1
ATOM 827 N N . THR A 1 101 ? 15.402 7.776 -3.628 1.00 57.88 101 THR A N 1
ATOM 828 C CA . THR A 1 101 ? 15.617 6.895 -2.467 1.00 57.88 101 THR A CA 1
ATOM 829 C C . THR A 1 101 ? 14.361 6.644 -1.652 1.00 57.88 101 THR A C 1
ATOM 831 O O . THR A 1 101 ? 13.544 7.533 -1.414 1.00 57.88 101 THR A O 1
ATOM 834 N N . PHE A 1 102 ? 14.242 5.428 -1.124 1.00 56.12 102 PHE A N 1
ATOM 835 C CA . PHE A 1 102 ? 13.220 5.106 -0.133 1.00 56.12 102 PHE A CA 1
ATOM 836 C C . PHE A 1 102 ? 13.449 5.889 1.171 1.00 56.12 102 PHE A C 1
ATOM 838 O O . PHE A 1 102 ? 14.575 6.026 1.645 1.00 56.12 102 PHE A O 1
ATOM 845 N N . GLY A 1 103 ? 12.363 6.364 1.788 1.00 56.34 103 GLY A N 1
ATOM 846 C CA . GLY A 1 103 ? 12.395 7.045 3.091 1.00 56.34 103 GLY A CA 1
ATOM 847 C C . GLY A 1 103 ? 12.366 8.575 3.032 1.00 56.34 103 GLY A C 1
ATOM 848 O O . GLY A 1 103 ? 12.149 9.206 4.071 1.00 56.34 103 GLY A O 1
ATOM 849 N N . LYS A 1 104 ? 12.499 9.172 1.840 1.00 61.97 104 LYS A N 1
ATOM 850 C CA . LYS A 1 104 ? 12.194 10.589 1.606 1.00 61.97 104 LYS A CA 1
ATOM 851 C C . LYS A 1 104 ? 10.682 10.809 1.514 1.00 61.97 104 LYS A C 1
ATOM 853 O O . LYS A 1 104 ? 9.965 10.005 0.925 1.00 61.97 104 LYS A O 1
ATOM 858 N N . THR A 1 105 ? 10.201 11.910 2.092 1.00 51.25 105 THR A N 1
ATOM 859 C CA . THR A 1 105 ? 8.763 12.223 2.191 1.00 51.25 105 THR A CA 1
ATOM 860 C C . THR A 1 105 ? 8.092 12.386 0.823 1.00 51.25 105 THR A C 1
ATOM 862 O O . THR A 1 105 ? 6.936 12.007 0.682 1.00 51.25 105 THR A O 1
ATOM 865 N N . ASN A 1 106 ? 8.828 12.856 -0.191 1.00 57.81 106 ASN A N 1
ATOM 866 C CA . ASN A 1 106 ? 8.263 13.186 -1.506 1.00 57.81 106 ASN A CA 1
ATOM 867 C C . ASN A 1 106 ? 8.441 12.078 -2.556 1.00 57.81 106 ASN A C 1
ATOM 869 O O . ASN A 1 106 ? 7.852 12.156 -3.627 1.00 57.81 106 ASN A O 1
ATOM 873 N N . SER A 1 107 ? 9.223 11.033 -2.267 1.00 65.69 107 SER A N 1
ATOM 874 C CA . SER A 1 107 ? 9.515 9.976 -3.244 1.00 65.69 107 SER A CA 1
ATOM 875 C C . SER A 1 107 ? 8.282 9.186 -3.698 1.00 65.69 107 SER A C 1
ATOM 877 O O . SER A 1 107 ? 8.152 8.967 -4.898 1.00 65.69 107 SER A O 1
ATOM 879 N N . PRO A 1 108 ? 7.331 8.811 -2.817 1.00 65.00 108 PRO A N 1
ATOM 880 C CA . PRO A 1 108 ? 6.098 8.167 -3.269 1.00 65.00 108 PRO A CA 1
ATOM 881 C C . PRO A 1 108 ? 5.246 9.068 -4.170 1.00 65.00 108 PRO A C 1
ATOM 883 O O . PRO A 1 108 ? 4.673 8.578 -5.135 1.00 65.00 108 PRO A O 1
ATOM 886 N N . ALA A 1 109 ? 5.183 10.372 -3.878 1.00 63.72 109 ALA A N 1
ATOM 887 C CA . ALA A 1 109 ? 4.396 11.327 -4.657 1.00 63.72 109 ALA A CA 1
ATOM 888 C C . ALA A 1 109 ? 4.999 11.555 -6.050 1.00 63.72 109 ALA A C 1
ATOM 890 O O . ALA A 1 109 ? 4.287 11.436 -7.038 1.00 63.72 109 ALA A O 1
ATOM 891 N N . ALA A 1 110 ? 6.314 11.779 -6.133 1.00 64.25 110 ALA A N 1
ATOM 892 C CA . ALA A 1 110 ? 7.013 11.960 -7.406 1.00 64.25 110 ALA A CA 1
ATOM 893 C C . ALA A 1 110 ? 6.965 10.697 -8.280 1.00 64.25 110 ALA A C 1
ATOM 895 O O . ALA A 1 110 ? 6.756 10.777 -9.488 1.00 64.25 110 ALA A O 1
ATOM 896 N N . PHE A 1 111 ? 7.121 9.512 -7.677 1.00 69.56 111 PHE A N 1
ATOM 897 C CA . PHE A 1 111 ? 6.993 8.261 -8.423 1.00 69.56 111 PHE A CA 1
ATOM 898 C C . PHE A 1 111 ? 5.563 8.050 -8.929 1.00 69.56 111 PHE A C 1
ATOM 900 O O . PHE A 1 111 ? 5.381 7.648 -10.071 1.00 69.56 111 PHE A O 1
ATOM 907 N N . MET A 1 112 ? 4.556 8.369 -8.111 1.00 73.38 112 MET A N 1
ATOM 908 C CA . MET A 1 112 ? 3.150 8.298 -8.511 1.00 73.38 112 MET A CA 1
ATOM 909 C C . MET A 1 112 ? 2.810 9.298 -9.624 1.00 73.38 112 MET A C 1
ATOM 911 O O . MET A 1 112 ? 2.054 8.966 -10.525 1.00 73.38 112 MET A O 1
ATOM 915 N N . GLU A 1 113 ? 3.372 10.506 -9.599 1.00 68.56 113 GLU A N 1
ATOM 916 C CA . GLU A 1 113 ? 3.203 11.493 -10.670 1.00 68.56 113 GLU A CA 1
ATOM 917 C C . GLU A 1 113 ? 3.800 10.998 -11.994 1.00 68.56 113 GLU A C 1
ATOM 919 O O . GLU A 1 113 ? 3.123 11.026 -13.022 1.00 68.56 113 GLU A O 1
ATOM 924 N N . LEU A 1 114 ? 5.026 10.464 -11.957 1.00 74.81 114 LEU A N 1
ATOM 925 C CA . LEU A 1 114 ? 5.674 9.861 -13.121 1.00 74.81 114 LEU A CA 1
ATOM 926 C C . LEU A 1 114 ? 4.845 8.710 -13.692 1.00 74.81 114 LEU A C 1
ATOM 928 O O . LEU A 1 114 ? 4.576 8.671 -14.890 1.00 74.81 114 LEU A O 1
ATOM 932 N N . THR A 1 115 ? 4.440 7.761 -12.850 1.00 75.62 115 THR A N 1
ATOM 933 C CA . THR A 1 115 ? 3.695 6.593 -13.321 1.00 75.62 115 THR A CA 1
ATOM 934 C C . THR A 1 115 ? 2.298 6.974 -13.806 1.00 75.62 115 THR A C 1
ATOM 936 O O . THR A 1 115 ? 1.874 6.472 -14.845 1.00 75.62 115 THR A O 1
ATOM 939 N N . ASN A 1 116 ? 1.621 7.926 -13.158 1.00 76.94 116 ASN A N 1
ATOM 940 C CA . ASN A 1 116 ? 0.369 8.484 -13.669 1.00 76.94 116 ASN A CA 1
ATOM 941 C C . ASN A 1 116 ? 0.554 9.153 -15.035 1.00 76.94 116 ASN A C 1
ATOM 943 O O . ASN A 1 116 ? -0.309 9.015 -15.896 1.00 76.94 116 ASN A O 1
ATOM 947 N N . TRP A 1 117 ? 1.665 9.859 -15.255 1.00 78.44 117 TRP A N 1
ATOM 948 C CA . TRP A 1 117 ? 1.965 10.480 -16.543 1.00 78.44 117 TRP A CA 1
ATOM 949 C C . TRP A 1 117 ? 2.197 9.437 -17.644 1.00 78.44 117 TRP A C 1
ATOM 951 O O . TRP A 1 117 ? 1.581 9.534 -18.705 1.00 78.44 117 TRP A O 1
ATOM 961 N N . ILE A 1 118 ? 3.007 8.407 -17.368 1.00 81.94 118 ILE A N 1
ATOM 962 C CA . ILE A 1 118 ? 3.304 7.310 -18.308 1.00 81.94 118 ILE A CA 1
ATOM 963 C C . ILE A 1 118 ? 2.024 6.558 -18.684 1.00 81.94 118 ILE A C 1
ATOM 965 O O . ILE A 1 118 ? 1.748 6.338 -19.861 1.00 81.94 118 ILE A O 1
ATOM 969 N N . PHE A 1 119 ? 1.215 6.187 -17.689 1.00 86.38 119 PHE A N 1
ATOM 970 C CA . PHE A 1 119 ? 0.019 5.370 -17.902 1.00 86.38 119 PHE A CA 1
ATOM 971 C C . PHE A 1 119 ? -1.243 6.179 -18.197 1.00 86.38 119 PHE A C 1
ATOM 973 O O . PHE A 1 119 ? -2.299 5.582 -18.408 1.00 86.38 119 PHE A O 1
ATOM 980 N N . ARG A 1 120 ? -1.157 7.515 -18.278 1.00 84.06 120 ARG A N 1
ATOM 981 C CA . ARG A 1 120 ? -2.295 8.426 -18.496 1.00 84.06 120 ARG A CA 1
ATOM 982 C C . ARG A 1 120 ? -3.278 7.976 -19.587 1.00 84.06 120 ARG A C 1
ATOM 984 O O . ARG A 1 120 ? -4.478 8.116 -19.361 1.00 84.06 120 ARG A O 1
ATOM 991 N N . PRO A 1 121 ? -2.848 7.431 -20.744 1.00 86.19 121 PRO A N 1
ATOM 992 C CA . PRO A 1 121 ? -3.784 6.982 -21.778 1.00 86.19 121 PRO A CA 1
ATOM 993 C C . PRO A 1 121 ? -4.701 5.825 -21.341 1.00 86.19 121 PRO A C 1
ATOM 995 O O . PRO A 1 121 ? -5.812 5.702 -21.870 1.00 86.19 121 PRO A O 1
ATOM 998 N N . MET A 1 122 ? -4.238 5.006 -20.389 1.00 87.88 122 MET A N 1
ATOM 999 C CA . MET A 1 122 ? -4.878 3.777 -19.901 1.00 87.88 122 MET A CA 1
ATOM 1000 C C . MET A 1 122 ? -5.455 3.894 -18.480 1.00 87.88 122 MET A C 1
ATOM 1002 O O . MET A 1 122 ? -6.191 2.995 -18.058 1.00 87.88 122 MET A O 1
ATOM 1006 N N . LEU A 1 123 ? -5.126 4.968 -17.747 1.00 83.94 123 LEU A N 1
ATOM 1007 C CA . LEU A 1 123 ? -5.656 5.215 -16.403 1.00 83.94 123 LEU A CA 1
ATOM 1008 C C . LEU A 1 123 ? -7.184 5.196 -16.413 1.00 83.94 123 LEU A C 1
ATOM 1010 O O . LEU A 1 123 ? -7.812 5.750 -17.315 1.00 83.94 123 LEU A O 1
ATOM 1014 N N . ASP A 1 124 ? -7.755 4.522 -15.417 1.00 77.94 124 ASP A N 1
ATOM 1015 C CA . ASP A 1 124 ? -9.200 4.385 -15.184 1.00 77.94 124 ASP A CA 1
ATOM 1016 C C . ASP A 1 124 ? -9.992 3.756 -16.350 1.00 77.94 124 ASP A C 1
ATOM 1018 O O . ASP A 1 124 ? -11.220 3.736 -16.336 1.00 77.94 124 ASP A O 1
ATOM 1022 N N . LYS A 1 125 ? -9.293 3.194 -17.346 1.00 84.06 125 LYS A N 1
ATOM 1023 C CA . LYS A 1 125 ? -9.875 2.411 -18.449 1.00 84.06 125 LYS A CA 1
ATOM 1024 C C . LYS A 1 125 ? -9.487 0.942 -18.367 1.00 84.06 125 LYS A C 1
ATOM 1026 O O . LYS A 1 125 ? -10.324 0.064 -18.539 1.00 84.06 125 LYS A O 1
ATOM 1031 N N . SER A 1 126 ? -8.201 0.688 -18.142 1.00 87.50 126 SER A N 1
ATOM 1032 C CA . SER A 1 126 ? -7.639 -0.665 -18.051 1.00 87.50 126 SER A CA 1
ATOM 1033 C C . SER A 1 126 ? -6.431 -0.770 -17.126 1.00 87.50 126 SER A C 1
ATOM 1035 O O . SER A 1 126 ? -5.934 -1.872 -16.885 1.00 87.50 126 SER A O 1
ATOM 1037 N N . VAL A 1 127 ? -5.967 0.355 -16.572 1.00 89.38 127 VAL A N 1
ATOM 1038 C CA . VAL A 1 127 ? -4.864 0.407 -15.613 1.00 89.38 127 VAL A CA 1
ATOM 1039 C C . VAL A 1 127 ? -5.250 1.268 -14.413 1.00 89.38 127 VAL A C 1
ATOM 1041 O O . VAL A 1 127 ? -5.783 2.364 -14.566 1.00 89.38 127 VAL A O 1
ATOM 1044 N N . ILE A 1 128 ? -4.944 0.785 -13.212 1.00 86.88 128 ILE A N 1
ATOM 1045 C CA . ILE A 1 128 ? -4.916 1.577 -11.979 1.00 86.88 128 ILE A CA 1
ATOM 1046 C C . ILE A 1 128 ? -3.486 1.554 -11.457 1.00 86.88 128 ILE A C 1
ATOM 1048 O O . ILE A 1 128 ? -2.877 0.490 -11.326 1.00 86.88 128 ILE A O 1
ATOM 1052 N N . VAL A 1 129 ? -2.951 2.725 -11.128 1.00 84.06 129 VAL A N 1
ATOM 1053 C CA . VAL A 1 129 ? -1.607 2.857 -10.568 1.00 84.06 129 VAL A CA 1
ATOM 1054 C C . VAL A 1 129 ? -1.693 3.427 -9.165 1.00 84.06 129 VAL A C 1
ATOM 1056 O O . VAL A 1 129 ? -2.386 4.412 -8.921 1.00 84.06 129 VAL A O 1
ATOM 1059 N N . PHE A 1 130 ? -0.966 2.820 -8.231 1.00 80.00 130 PHE A N 1
ATOM 1060 C CA . PHE A 1 130 ? -0.832 3.350 -6.883 1.00 80.00 130 PHE A CA 1
ATOM 1061 C C . PHE A 1 130 ? 0.580 3.146 -6.351 1.00 80.00 130 PHE A C 1
ATOM 1063 O O . PHE A 1 130 ? 0.977 2.024 -6.023 1.00 80.00 130 PHE A O 1
ATOM 1070 N N . ILE A 1 131 ? 1.314 4.254 -6.220 1.00 74.31 131 ILE A N 1
ATOM 1071 C CA . ILE A 1 131 ? 2.726 4.279 -5.822 1.00 74.31 131 ILE A CA 1
ATOM 1072 C C . ILE A 1 131 ? 3.518 3.282 -6.684 1.00 74.31 131 ILE A C 1
ATOM 1074 O O . ILE A 1 131 ? 3.764 3.566 -7.849 1.00 74.31 131 ILE A O 1
ATOM 1078 N N . ASP A 1 132 ? 3.889 2.122 -6.138 1.00 77.62 132 ASP A N 1
ATOM 1079 C CA . ASP A 1 132 ? 4.727 1.101 -6.762 1.00 77.62 132 ASP A CA 1
ATOM 1080 C C . ASP A 1 132 ? 3.945 -0.059 -7.398 1.00 77.62 132 ASP A C 1
ATOM 1082 O O . ASP A 1 132 ? 4.562 -0.956 -7.971 1.00 77.62 132 ASP A O 1
ATOM 1086 N N . ASN A 1 133 ? 2.610 -0.054 -7.324 1.00 85.69 133 ASN A N 1
ATOM 1087 C CA . ASN A 1 133 ? 1.771 -1.136 -7.837 1.00 85.69 133 ASN A CA 1
ATOM 1088 C C . ASN A 1 133 ? 0.979 -0.689 -9.067 1.00 85.69 133 ASN A C 1
ATOM 1090 O O . ASN A 1 133 ? 0.369 0.381 -9.072 1.00 85.69 133 ASN A O 1
ATOM 1094 N N . ILE A 1 134 ? 0.967 -1.549 -10.085 1.00 89.81 134 ILE A N 1
ATOM 1095 C CA . ILE A 1 134 ? 0.214 -1.374 -11.327 1.00 89.81 134 ILE A CA 1
ATOM 1096 C C . ILE A 1 134 ? -0.780 -2.530 -11.402 1.00 89.81 134 ILE A C 1
ATOM 1098 O O . ILE A 1 134 ? -0.374 -3.689 -11.484 1.00 89.81 134 ILE A O 1
ATOM 1102 N N . LEU A 1 135 ? -2.069 -2.216 -11.354 1.00 91.44 135 LEU A N 1
ATOM 1103 C CA . LEU A 1 135 ? -3.152 -3.163 -11.579 1.00 91.44 135 LEU A CA 1
ATOM 1104 C C . LEU A 1 135 ? -3.633 -3.017 -13.020 1.00 91.44 135 LEU A C 1
ATOM 1106 O O . LEU A 1 135 ? -4.009 -1.924 -13.434 1.00 91.44 135 LEU A O 1
ATOM 1110 N N . ILE A 1 136 ? -3.648 -4.122 -13.758 1.00 93.31 136 ILE A N 1
ATOM 1111 C CA . ILE A 1 136 ? -4.167 -4.188 -15.125 1.00 93.31 136 ILE A CA 1
ATOM 1112 C C . ILE A 1 136 ? -5.458 -4.997 -15.076 1.00 93.31 136 ILE A C 1
ATOM 1114 O O . ILE A 1 136 ? -5.465 -6.103 -14.538 1.00 93.31 136 ILE A O 1
ATOM 1118 N N . TYR A 1 137 ? -6.541 -4.467 -15.630 1.00 91.00 137 TYR A N 1
ATOM 1119 C CA . TYR A 1 137 ? -7.842 -5.135 -15.652 1.00 91.00 137 TYR A CA 1
ATOM 1120 C C . TYR A 1 137 ? -8.487 -5.000 -17.028 1.00 91.00 137 TYR A C 1
ATOM 1122 O O . TYR A 1 137 ? -8.183 -4.093 -17.803 1.00 91.00 137 TYR A O 1
ATOM 1130 N N . SER A 1 138 ? -9.302 -5.982 -17.405 1.00 92.19 138 SER A N 1
ATOM 1131 C CA . SER A 1 138 ? -9.923 -6.070 -18.736 1.00 92.19 138 SER A CA 1
ATOM 1132 C C . SER A 1 138 ? -11.149 -6.973 -18.675 1.00 92.19 138 SER A C 1
ATOM 1134 O O . SER A 1 138 ? -11.244 -7.805 -17.772 1.00 92.19 138 SER A O 1
ATOM 1136 N N . LYS A 1 139 ? -12.075 -6.838 -19.632 1.00 88.88 139 LYS A N 1
ATOM 1137 C CA . LYS A 1 139 ? -13.323 -7.621 -19.637 1.00 88.88 139 LYS A CA 1
ATOM 1138 C C . LYS A 1 139 ? -13.135 -9.018 -20.226 1.00 88.88 139 LYS A C 1
ATOM 1140 O O . LYS A 1 139 ? -13.838 -9.950 -19.847 1.00 88.88 139 LYS A O 1
ATOM 1145 N N . SER A 1 140 ? -12.179 -9.174 -21.142 1.00 91.44 140 SER A N 1
ATOM 1146 C CA . SER A 1 140 ? -11.877 -10.445 -21.810 1.00 91.44 140 SER A CA 1
ATOM 1147 C C . SER A 1 140 ? -10.389 -10.787 -21.756 1.00 91.44 140 SER A C 1
ATOM 1149 O O . SER A 1 140 ? -9.538 -9.907 -21.639 1.00 91.44 140 SER A O 1
ATOM 1151 N N . ALA A 1 141 ? -10.061 -12.076 -21.883 1.00 92.38 141 ALA A N 1
ATOM 1152 C CA . ALA A 1 141 ? -8.673 -12.540 -21.899 1.00 92.38 141 ALA A CA 1
ATOM 1153 C C . ALA A 1 141 ? -7.878 -11.988 -23.097 1.00 92.38 141 ALA A C 1
ATOM 1155 O O . ALA A 1 141 ? -6.711 -11.637 -22.953 1.00 92.38 141 ALA A O 1
ATOM 1156 N N . THR A 1 142 ? -8.521 -11.858 -24.260 1.00 94.56 142 THR A N 1
ATOM 1157 C CA . THR A 1 142 ? -7.913 -11.306 -25.481 1.00 94.56 142 THR A CA 1
ATOM 1158 C C . THR A 1 142 ? -7.578 -9.826 -25.328 1.00 94.56 142 THR A C 1
ATOM 1160 O O . THR A 1 142 ? -6.487 -9.388 -25.684 1.00 94.56 142 THR A O 1
ATOM 1163 N N . GLU A 1 143 ? -8.495 -9.050 -24.751 1.00 94.88 143 GLU A N 1
ATOM 1164 C CA . GLU A 1 143 ? -8.261 -7.642 -24.428 1.00 94.88 143 GLU A CA 1
ATOM 1165 C C . GLU A 1 143 ? -7.157 -7.496 -23.369 1.00 94.88 143 GLU A C 1
ATOM 1167 O O . GLU A 1 143 ? -6.276 -6.645 -23.498 1.00 94.88 143 GLU A O 1
ATOM 1172 N N . HIS A 1 144 ? -7.158 -8.376 -22.362 1.00 95.19 144 HIS A N 1
ATOM 1173 C CA . HIS A 1 144 ? -6.148 -8.386 -21.308 1.00 95.19 144 HIS A CA 1
ATOM 1174 C C . HIS A 1 144 ? -4.738 -8.627 -21.843 1.00 95.19 144 HIS A C 1
ATOM 1176 O O . HIS A 1 144 ? -3.804 -7.949 -21.418 1.00 95.19 144 HIS A O 1
ATOM 1182 N N . GLU A 1 145 ? -4.575 -9.536 -22.808 1.00 95.56 145 GLU A N 1
ATOM 1183 C CA . GLU A 1 145 ? -3.285 -9.750 -23.468 1.00 95.56 145 GLU A CA 1
ATOM 1184 C C . GLU A 1 145 ? -2.775 -8.460 -24.132 1.00 95.56 145 GLU A C 1
ATOM 1186 O O . GLU A 1 145 ? -1.605 -8.092 -23.987 1.00 95.56 145 GLU A O 1
ATOM 1191 N N . GLY A 1 146 ? -3.670 -7.746 -24.824 1.00 96.12 146 GLY A N 1
ATOM 1192 C CA . GLY A 1 146 ? -3.368 -6.469 -25.464 1.00 96.12 146 GLY A CA 1
ATOM 1193 C C . GLY A 1 146 ? -2.938 -5.402 -24.457 1.00 96.12 146 GLY A C 1
ATOM 1194 O O . GLY A 1 146 ? -1.893 -4.771 -24.637 1.00 96.12 146 GLY A O 1
ATOM 1195 N N . HIS A 1 147 ? -3.694 -5.233 -23.371 1.00 96.19 147 HIS A N 1
ATOM 1196 C CA . HIS A 1 147 ? -3.366 -4.280 -22.310 1.00 96.19 147 HIS A CA 1
ATOM 1197 C C . HIS A 1 147 ? -2.052 -4.617 -21.602 1.00 96.19 147 HIS A C 1
ATOM 1199 O O . HIS A 1 147 ? -1.216 -3.733 -21.409 1.00 96.19 147 HIS A O 1
ATOM 1205 N N . LEU A 1 148 ? -1.825 -5.891 -21.277 1.00 95.31 148 LEU A N 1
ATOM 1206 C CA . LEU A 1 148 ? -0.581 -6.346 -20.664 1.00 95.31 148 LEU A CA 1
ATOM 1207 C C . LEU A 1 148 ? 0.623 -6.020 -21.554 1.00 95.31 148 LEU A C 1
ATOM 1209 O O . LEU A 1 148 ? 1.621 -5.475 -21.079 1.00 95.31 148 LEU A O 1
ATOM 1213 N N . ARG A 1 149 ? 0.517 -6.291 -22.858 1.00 95.69 149 ARG A N 1
ATOM 1214 C CA . ARG A 1 149 ? 1.577 -5.987 -23.826 1.00 95.69 149 ARG A CA 1
ATOM 1215 C C . ARG A 1 149 ? 1.871 -4.487 -23.903 1.00 95.69 149 ARG A C 1
ATOM 1217 O O . ARG A 1 149 ? 3.037 -4.101 -23.917 1.00 95.69 149 ARG A O 1
ATOM 1224 N N . GLN A 1 150 ? 0.840 -3.641 -23.915 1.00 94.12 150 GLN A N 1
ATOM 1225 C CA . GLN A 1 150 ? 1.007 -2.183 -23.919 1.00 94.12 150 GLN A CA 1
ATOM 1226 C C . GLN A 1 150 ? 1.716 -1.682 -22.656 1.00 94.12 150 GLN A C 1
ATOM 1228 O O . GLN A 1 150 ? 2.661 -0.899 -22.757 1.00 94.12 150 GLN A O 1
ATOM 1233 N N . VAL A 1 151 ? 1.315 -2.171 -21.479 1.00 93.19 151 VAL A N 1
ATOM 1234 C CA . VAL A 1 151 ? 1.934 -1.787 -20.202 1.00 93.19 151 VAL A CA 1
ATOM 1235 C C . VAL A 1 151 ? 3.403 -2.205 -20.149 1.00 93.19 151 VAL A C 1
ATOM 1237 O O . VAL A 1 151 ? 4.255 -1.391 -19.797 1.00 93.19 151 VAL A O 1
ATOM 1240 N N . LEU A 1 152 ? 3.727 -3.440 -20.544 1.00 92.50 152 LEU A N 1
ATOM 1241 C CA . LEU A 1 152 ? 5.112 -3.921 -20.570 1.00 92.50 152 LEU A CA 1
ATOM 1242 C C . LEU A 1 152 ? 5.985 -3.129 -21.555 1.00 92.50 152 LEU A C 1
ATOM 1244 O O . LEU A 1 152 ? 7.130 -2.812 -21.231 1.00 92.50 152 LEU A O 1
ATOM 1248 N N . ASN A 1 153 ? 5.444 -2.752 -22.717 1.00 92.06 153 ASN A N 1
ATOM 1249 C CA . ASN A 1 153 ? 6.149 -1.911 -23.685 1.00 92.06 153 ASN A CA 1
ATOM 1250 C C . ASN A 1 153 ? 6.429 -0.505 -23.135 1.00 92.06 153 ASN A C 1
ATOM 1252 O O . ASN A 1 153 ? 7.536 0.002 -23.307 1.00 92.06 153 ASN A O 1
ATOM 1256 N N . MET A 1 154 ? 5.465 0.108 -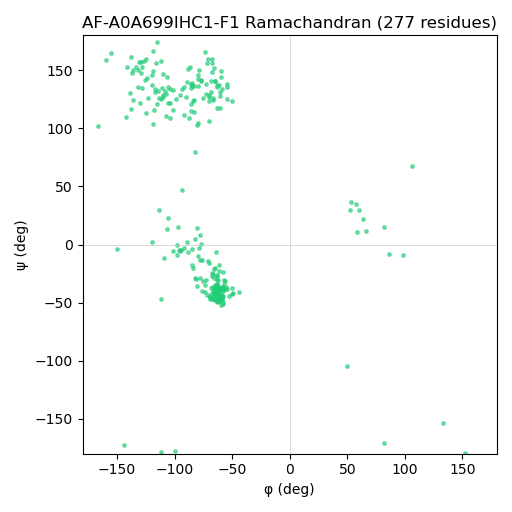22.440 1.00 88.31 154 MET A N 1
ATOM 1257 C CA . MET A 1 154 ? 5.666 1.407 -21.786 1.00 88.31 154 MET A CA 1
ATOM 1258 C C . MET A 1 154 ? 6.727 1.338 -20.689 1.00 88.31 154 MET A C 1
ATOM 1260 O O . MET A 1 154 ? 7.619 2.181 -20.647 1.00 88.31 154 MET A O 1
ATOM 1264 N N . LEU A 1 155 ? 6.690 0.301 -19.846 1.00 87.38 155 LEU A N 1
ATOM 1265 C CA . LEU A 1 155 ? 7.723 0.075 -18.832 1.00 87.38 155 LEU A CA 1
ATOM 1266 C C . LEU A 1 155 ? 9.112 -0.064 -19.467 1.00 87.38 155 LEU A C 1
ATOM 1268 O O . LEU A 1 155 ? 10.070 0.544 -18.993 1.00 87.38 155 LEU A O 1
ATOM 1272 N N . HIS A 1 156 ? 9.216 -0.821 -20.561 1.00 85.62 156 HIS A N 1
ATOM 1273 C CA . HIS A 1 156 ? 10.472 -1.004 -21.280 1.00 85.62 156 HIS A CA 1
ATOM 1274 C C . HIS A 1 156 ? 11.006 0.311 -21.870 1.00 85.62 156 HIS A C 1
ATOM 1276 O O . HIS A 1 156 ? 12.179 0.632 -21.672 1.00 85.62 156 HIS A O 1
ATOM 1282 N N . HIS A 1 157 ? 10.149 1.088 -22.541 1.00 82.00 157 HIS A N 1
ATOM 1283 C CA . HIS A 1 157 ? 10.511 2.376 -23.140 1.00 82.00 157 HIS A CA 1
ATOM 1284 C C . HIS A 1 157 ? 11.015 3.379 -22.090 1.00 82.00 157 HIS A C 1
ATOM 1286 O O . HIS A 1 157 ? 12.067 3.993 -22.263 1.00 82.00 157 HIS A O 1
ATOM 1292 N N . GLU A 1 158 ? 10.312 3.474 -20.959 1.00 80.62 158 GLU A N 1
ATOM 1293 C CA . GLU A 1 158 ? 10.637 4.384 -19.853 1.00 80.62 158 GLU A CA 1
ATOM 1294 C C . GLU A 1 158 ? 11.727 3.837 -18.912 1.00 80.62 158 GLU A C 1
ATOM 1296 O O . GLU A 1 158 ? 12.045 4.451 -17.893 1.00 80.62 158 GLU A O 1
ATOM 1301 N N . LYS A 1 159 ? 12.322 2.677 -19.239 1.00 82.50 159 LYS A N 1
ATOM 1302 C CA . LYS A 1 159 ? 13.348 1.987 -18.434 1.00 82.50 159 LYS A CA 1
ATOM 1303 C C . LYS A 1 159 ? 12.912 1.758 -16.980 1.00 82.50 159 LYS A C 1
ATOM 1305 O O . LYS A 1 159 ? 13.724 1.818 -16.053 1.00 82.50 159 LYS A O 1
ATOM 1310 N N . LEU A 1 160 ? 11.627 1.473 -16.785 1.00 82.06 160 LEU A N 1
ATOM 1311 C CA . LEU A 1 160 ? 11.052 1.062 -15.512 1.00 82.06 160 LEU A CA 1
ATOM 1312 C C . LEU A 1 160 ? 11.021 -0.464 -15.431 1.00 82.06 160 LEU A C 1
ATOM 1314 O O . LEU A 1 160 ? 10.592 -1.151 -16.355 1.00 82.06 160 LEU A O 1
ATOM 1318 N N . TYR A 1 161 ? 11.455 -1.006 -14.296 1.00 82.00 161 TYR A N 1
ATOM 1319 C CA . TYR A 1 161 ? 11.603 -2.448 -14.117 1.00 82.00 161 TYR A CA 1
ATOM 1320 C C . TYR A 1 161 ? 10.647 -2.968 -13.049 1.00 82.00 161 TYR A C 1
ATOM 1322 O O . TYR A 1 161 ? 10.719 -2.574 -11.883 1.00 82.00 161 TYR A O 1
ATOM 1330 N N . ALA A 1 162 ? 9.786 -3.906 -13.439 1.00 85.12 162 ALA A N 1
ATOM 1331 C CA . ALA A 1 162 ? 8.966 -4.669 -12.511 1.00 85.12 162 ALA A CA 1
ATOM 1332 C C . ALA A 1 162 ? 9.749 -5.881 -11.986 1.00 85.12 162 ALA A C 1
ATOM 1334 O O . ALA A 1 162 ? 10.439 -6.582 -12.730 1.00 85.12 162 ALA A O 1
ATOM 1335 N N . LYS A 1 163 ? 9.638 -6.159 -10.684 1.00 86.50 163 LYS A N 1
ATOM 1336 C CA . LYS A 1 163 ? 10.249 -7.355 -10.099 1.00 86.50 163 LYS A CA 1
ATOM 1337 C C . LYS A 1 163 ? 9.354 -8.563 -10.376 1.00 86.50 163 LYS A C 1
ATOM 1339 O O . LYS A 1 163 ? 8.388 -8.759 -9.648 1.00 86.50 163 LYS A O 1
ATOM 1344 N N . LEU A 1 164 ? 9.732 -9.404 -11.343 1.00 84.56 164 LEU A N 1
ATOM 1345 C CA . LEU A 1 164 ? 8.941 -10.571 -11.770 1.00 84.56 164 LEU A CA 1
ATOM 1346 C C . LEU A 1 164 ? 8.492 -11.471 -10.608 1.00 84.56 164 LEU A C 1
ATOM 1348 O O . LEU A 1 164 ? 7.357 -11.922 -10.585 1.00 84.56 164 LEU A O 1
ATOM 1352 N N . SER A 1 165 ? 9.340 -11.663 -9.590 1.00 86.38 165 SER A N 1
ATOM 1353 C CA . SER A 1 165 ? 9.008 -12.470 -8.402 1.00 86.38 165 SER A CA 1
ATOM 1354 C C . SER A 1 165 ? 7.863 -11.911 -7.540 1.00 86.38 165 SER A C 1
ATOM 1356 O O . SER A 1 165 ? 7.549 -12.493 -6.508 1.00 86.38 165 SER A O 1
ATOM 1358 N N . LYS A 1 166 ? 7.364 -10.713 -7.849 1.00 85.44 166 LYS A N 1
ATOM 1359 C CA . LYS A 1 166 ? 6.240 -10.044 -7.185 1.00 85.44 166 LYS A CA 1
ATOM 1360 C C . LYS A 1 166 ? 5.087 -9.761 -8.153 1.00 85.44 166 LYS A C 1
ATOM 1362 O O . LYS A 1 166 ? 4.129 -9.110 -7.758 1.00 85.44 166 LYS A O 1
ATOM 1367 N N . CYS A 1 167 ? 5.213 -10.169 -9.412 1.00 90.00 167 CYS A N 1
ATOM 1368 C CA . CYS A 1 167 ? 4.176 -9.990 -10.411 1.00 90.00 167 CYS A CA 1
ATOM 1369 C C . CYS A 1 167 ? 3.288 -11.229 -10.433 1.00 90.00 167 CYS A C 1
ATOM 1371 O O . CYS A 1 167 ? 3.785 -12.355 -10.451 1.00 90.00 167 CYS A O 1
ATOM 1373 N N . GLU A 1 168 ? 1.985 -11.003 -10.477 1.00 91.56 168 GLU A N 1
ATOM 1374 C CA . GLU A 1 168 ? 0.975 -12.041 -10.621 1.00 91.56 168 GLU A CA 1
ATOM 1375 C C . GLU A 1 168 ? 0.196 -11.759 -11.908 1.00 91.56 168 GLU A C 1
ATOM 1377 O O . GLU A 1 168 ? -0.110 -10.604 -12.209 1.00 91.56 168 GLU A O 1
ATOM 1382 N N . PHE A 1 169 ? -0.082 -12.797 -12.696 1.00 92.56 169 PHE A N 1
ATOM 1383 C CA . PHE A 1 169 ? -0.696 -12.665 -14.019 1.00 92.56 169 PHE A CA 1
ATOM 1384 C C . PHE A 1 169 ? -1.909 -13.584 -14.142 1.00 92.56 169 PHE A C 1
ATOM 1386 O O . PHE A 1 169 ? -1.948 -14.644 -13.520 1.00 92.56 169 PHE A O 1
ATOM 1393 N N . TRP A 1 170 ? -2.866 -13.194 -14.991 1.00 92.56 170 TRP A N 1
ATOM 1394 C CA . TRP A 1 170 ? -4.039 -14.006 -15.349 1.00 92.56 170 TRP A CA 1
ATOM 1395 C C . TRP A 1 170 ? -4.906 -14.434 -14.157 1.00 92.56 170 TRP A C 1
ATOM 1397 O O . TRP A 1 170 ? -5.490 -15.518 -14.143 1.00 92.56 170 TRP A O 1
ATOM 1407 N N . LEU A 1 171 ? -5.003 -13.567 -13.152 1.00 91.94 171 LEU A N 1
ATOM 1408 C CA . LEU A 1 171 ? -5.834 -13.794 -11.979 1.00 91.94 171 LEU A CA 1
ATOM 1409 C C . LEU A 1 171 ? -7.282 -13.362 -12.238 1.00 91.94 171 LEU A C 1
ATOM 1411 O O . LEU A 1 171 ? -7.534 -12.309 -12.818 1.00 91.94 171 LEU A O 1
ATOM 1415 N N . ARG A 1 172 ? -8.240 -14.167 -11.765 1.00 89.50 172 ARG A N 1
ATOM 1416 C CA . ARG A 1 172 ? -9.671 -13.799 -11.739 1.00 89.50 172 ARG A CA 1
ATOM 1417 C C . ARG A 1 172 ? -10.050 -12.972 -10.510 1.00 89.50 172 ARG A C 1
ATOM 1419 O O . ARG A 1 172 ? -11.082 -12.310 -10.507 1.00 89.50 172 ARG A O 1
ATOM 1426 N N . GLU A 1 173 ? -9.221 -13.043 -9.477 1.00 89.31 173 GLU A N 1
ATOM 1427 C CA . GLU A 1 173 ? -9.367 -12.317 -8.226 1.00 89.31 173 GLU A CA 1
ATOM 1428 C C . GLU A 1 173 ? -7.992 -11.803 -7.796 1.00 89.31 173 GLU A C 1
ATOM 1430 O O . GLU A 1 173 ? -7.025 -12.565 -7.791 1.00 89.31 173 GLU A O 1
ATOM 1435 N N . VAL A 1 174 ? -7.900 -10.516 -7.460 1.00 89.00 174 VAL A N 1
ATOM 1436 C CA . VAL A 1 174 ? -6.637 -9.857 -7.099 1.00 89.00 174 VAL A CA 1
ATOM 1437 C C . VAL A 1 174 ? -6.784 -9.125 -5.774 1.00 89.00 174 VAL A C 1
ATOM 1439 O O . VAL A 1 174 ? -7.743 -8.384 -5.559 1.00 89.00 174 VAL A O 1
ATOM 1442 N N . GLN A 1 175 ? -5.795 -9.288 -4.894 1.00 87.25 175 GLN A N 1
ATOM 1443 C CA . GLN A 1 175 ? -5.652 -8.451 -3.707 1.00 87.25 175 GLN A CA 1
ATOM 1444 C C . GLN A 1 175 ? -4.926 -7.157 -4.075 1.00 87.25 175 GLN A C 1
ATOM 1446 O O . GLN A 1 175 ? -3.744 -7.166 -4.413 1.00 87.25 175 GLN A O 1
ATOM 1451 N N . PHE A 1 176 ? -5.617 -6.024 -3.981 1.00 82.56 176 PHE A N 1
ATOM 1452 C CA . PHE A 1 176 ? -5.062 -4.719 -4.317 1.00 82.56 176 PHE A CA 1
ATOM 1453 C C . PHE A 1 176 ? -5.455 -3.679 -3.265 1.00 82.56 176 PHE A C 1
ATOM 1455 O O . PHE A 1 176 ? -6.628 -3.504 -2.949 1.00 82.56 176 PHE A O 1
ATOM 1462 N N . LEU A 1 177 ? -4.458 -3.006 -2.681 1.00 78.12 177 LEU A N 1
ATOM 1463 C CA . LEU A 1 177 ? -4.626 -1.966 -1.652 1.00 78.12 177 LEU A CA 1
ATOM 1464 C C . LEU A 1 177 ? -5.490 -2.364 -0.439 1.00 78.12 177 LEU A C 1
ATOM 1466 O O . LEU A 1 177 ? -6.085 -1.510 0.195 1.00 78.12 177 LEU A O 1
ATOM 1470 N N . GLY A 1 178 ? -5.526 -3.640 -0.046 1.00 76.06 178 GLY A N 1
ATOM 1471 C CA . GLY A 1 178 ? -6.371 -4.090 1.075 1.00 76.06 178 GLY A CA 1
ATOM 1472 C C . GLY A 1 178 ? -7.834 -4.330 0.693 1.00 76.06 178 GLY A C 1
ATOM 1473 O O . GLY A 1 178 ? -8.693 -4.474 1.566 1.00 76.06 178 GLY A O 1
ATOM 1474 N N . HIS A 1 179 ? -8.100 -4.412 -0.606 1.00 81.25 179 HIS A N 1
ATOM 1475 C CA . HIS A 1 179 ? -9.342 -4.893 -1.183 1.00 81.25 179 HIS A CA 1
ATOM 1476 C C . HIS A 1 179 ? -9.089 -6.156 -1.999 1.00 81.25 179 HIS A C 1
ATOM 1478 O O . HIS A 1 179 ? -7.982 -6.392 -2.479 1.00 81.25 179 HIS A O 1
ATOM 1484 N N . VAL A 1 180 ? -10.135 -6.955 -2.158 1.00 85.38 180 VAL A N 1
ATOM 1485 C CA . VAL A 1 180 ? -10.186 -8.081 -3.086 1.00 85.38 180 VAL A CA 1
ATOM 1486 C C . VAL A 1 180 ? -11.059 -7.655 -4.257 1.00 85.38 180 VAL A C 1
ATOM 1488 O O . VAL A 1 180 ? -12.205 -7.259 -4.057 1.00 85.38 180 VAL A O 1
ATOM 1491 N N . ILE A 1 181 ? -10.503 -7.686 -5.462 1.00 86.94 181 ILE A N 1
ATOM 1492 C CA . ILE A 1 181 ? -11.167 -7.243 -6.688 1.00 86.94 181 ILE A CA 1
ATOM 1493 C C . ILE A 1 181 ? -11.418 -8.468 -7.556 1.00 86.94 181 ILE A C 1
ATOM 1495 O O . ILE A 1 181 ? -10.480 -9.204 -7.864 1.00 86.94 181 ILE A O 1
ATOM 1499 N N . ASN A 1 182 ? -12.671 -8.678 -7.952 1.00 87.06 182 ASN A N 1
ATOM 1500 C CA . ASN A 1 182 ? -13.069 -9.749 -8.860 1.00 87.06 182 ASN A CA 1
ATOM 1501 C C . ASN A 1 182 ? -14.209 -9.288 -9.787 1.00 87.06 182 ASN A C 1
ATOM 1503 O O . ASN A 1 182 ? -14.572 -8.112 -9.805 1.00 87.06 182 ASN A O 1
ATOM 1507 N N . SER A 1 183 ? -14.775 -10.210 -10.569 1.00 82.81 183 SER A N 1
ATOM 1508 C CA . SER A 1 183 ? -15.858 -9.911 -11.517 1.00 82.81 183 SER A CA 1
ATOM 1509 C C . SER A 1 183 ? -17.168 -9.447 -10.868 1.00 82.81 183 SER A C 1
ATOM 1511 O O . SER A 1 183 ? -17.992 -8.854 -11.552 1.00 82.81 183 SER A O 1
ATOM 1513 N N . GLU A 1 184 ? -17.389 -9.726 -9.580 1.00 79.19 184 GLU A N 1
ATOM 1514 C CA . GLU A 1 184 ? -18.589 -9.291 -8.846 1.00 79.19 184 GLU A CA 1
ATOM 1515 C C . GLU A 1 184 ? -18.435 -7.871 -8.282 1.00 79.19 184 GLU A C 1
ATOM 1517 O O . GLU A 1 184 ? -19.425 -7.239 -7.919 1.00 79.19 184 GLU A O 1
ATOM 1522 N N . GLY A 1 185 ? -17.200 -7.370 -8.189 1.00 79.50 185 GLY A N 1
ATOM 1523 C CA . GLY A 1 185 ? -16.888 -6.039 -7.686 1.00 79.50 185 GLY A CA 1
ATOM 1524 C C . GLY A 1 185 ? -15.741 -6.036 -6.681 1.00 79.50 185 GLY A C 1
ATOM 1525 O O . GLY A 1 185 ? -14.842 -6.879 -6.698 1.00 79.50 185 GLY A O 1
ATOM 1526 N N . ILE A 1 186 ? -15.763 -5.039 -5.801 1.00 82.81 186 ILE A N 1
ATOM 1527 C CA . ILE A 1 186 ? -14.723 -4.779 -4.812 1.00 82.81 186 ILE A CA 1
ATOM 1528 C C . ILE A 1 186 ? -15.216 -5.244 -3.443 1.00 82.81 186 ILE A C 1
ATOM 1530 O O . ILE A 1 186 ? -16.230 -4.769 -2.929 1.00 82.81 186 ILE A O 1
ATOM 1534 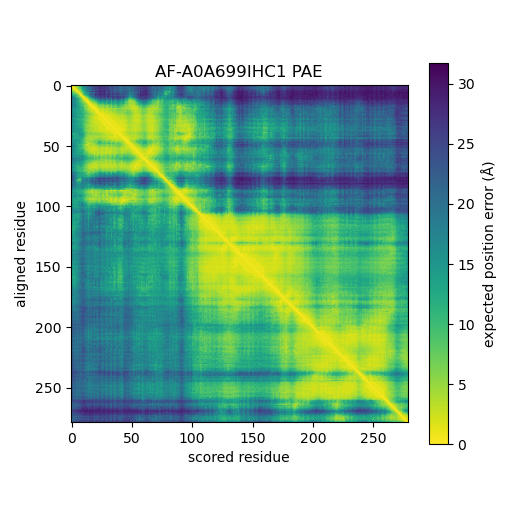N N . LYS A 1 187 ? -14.464 -6.157 -2.831 1.00 82.81 187 LYS A N 1
ATOM 1535 C CA . LYS A 1 187 ? -14.688 -6.675 -1.480 1.00 82.81 187 LYS A CA 1
ATOM 1536 C C . LYS A 1 187 ? -13.584 -6.207 -0.542 1.00 82.81 187 LYS A C 1
ATOM 1538 O O . LYS A 1 187 ? -12.480 -5.848 -0.955 1.00 82.81 187 LYS A O 1
ATOM 1543 N N . VAL A 1 188 ? -13.874 -6.210 0.752 1.00 80.06 188 VAL A N 1
ATOM 1544 C CA . VAL A 1 188 ? -12.854 -5.976 1.777 1.00 80.06 188 VAL A CA 1
ATOM 1545 C C . VAL A 1 188 ? -11.947 -7.204 1.879 1.00 80.06 188 VAL A C 1
ATOM 1547 O O . VAL A 1 188 ? -12.439 -8.329 1.865 1.00 80.06 188 VAL A O 1
ATOM 1550 N N . ASP A 1 189 ? -10.632 -7.002 2.008 1.00 81.62 189 ASP A N 1
ATOM 1551 C CA . ASP A 1 189 ? -9.677 -8.099 2.199 1.00 81.62 189 ASP A CA 1
ATOM 1552 C C . ASP A 1 189 ? -9.985 -8.896 3.490 1.00 81.62 189 ASP A C 1
ATOM 1554 O O . ASP A 1 189 ? -9.876 -8.342 4.595 1.00 81.62 189 ASP A O 1
ATOM 1558 N N . PRO A 1 190 ? -10.313 -10.203 3.391 1.00 80.06 190 PRO A N 1
ATOM 1559 C CA . PRO A 1 190 ? -10.647 -11.041 4.541 1.00 80.06 190 PRO A CA 1
ATOM 1560 C C . PRO A 1 190 ? -9.542 -11.096 5.598 1.00 80.06 190 PRO A C 1
ATOM 1562 O O . PRO A 1 190 ? -9.826 -11.212 6.789 1.00 80.06 190 PRO A O 1
ATOM 1565 N N . THR A 1 191 ? -8.270 -10.976 5.203 1.00 81.12 191 THR A N 1
ATOM 1566 C CA . THR A 1 191 ? -7.148 -10.966 6.153 1.00 81.12 191 THR A CA 1
ATOM 1567 C C . THR A 1 191 ? -7.178 -9.718 7.034 1.00 81.12 191 THR A C 1
ATOM 1569 O O . THR A 1 191 ? -6.906 -9.788 8.237 1.00 81.12 191 THR A O 1
ATOM 1572 N N . LYS A 1 192 ? -7.576 -8.575 6.461 1.00 79.44 192 LYS A N 1
ATOM 1573 C CA . LYS A 1 192 ? -7.760 -7.317 7.188 1.00 79.44 192 LYS A CA 1
ATOM 1574 C C . LYS A 1 192 ? -8.999 -7.375 8.064 1.00 79.44 192 LYS A C 1
ATOM 1576 O O . LYS A 1 192 ? -8.904 -6.983 9.224 1.00 79.44 192 LYS A O 1
ATOM 1581 N N . VAL A 1 193 ? -10.110 -7.913 7.559 1.00 79.69 193 VAL A N 1
ATOM 1582 C CA . VAL A 1 193 ? -11.330 -8.125 8.355 1.00 79.69 193 VAL A CA 1
ATOM 1583 C C . VAL A 1 193 ? -11.033 -9.008 9.563 1.00 79.69 193 VAL A C 1
ATOM 1585 O O . VAL A 1 193 ? -11.315 -8.611 10.689 1.00 79.69 193 VAL A O 1
ATOM 1588 N N . ASN A 1 194 ? -10.369 -10.147 9.371 1.00 80.56 194 ASN A N 1
ATOM 1589 C CA . ASN A 1 194 ? -10.018 -11.059 10.460 1.00 80.56 194 ASN A CA 1
ATOM 1590 C C . ASN A 1 194 ? -9.109 -10.401 11.508 1.00 80.56 194 ASN A C 1
ATOM 1592 O O . ASN A 1 194 ? -9.293 -10.608 12.708 1.00 80.56 194 ASN A O 1
ATOM 1596 N N . ALA A 1 195 ? -8.167 -9.549 11.093 1.00 80.94 195 ALA A N 1
ATOM 1597 C CA . ALA A 1 195 ? -7.359 -8.773 12.034 1.00 80.94 195 ALA A CA 1
ATOM 1598 C C . ALA A 1 195 ? -8.209 -7.798 12.878 1.00 80.94 195 ALA A C 1
ATOM 1600 O O . ALA A 1 195 ? -7.908 -7.581 14.053 1.00 80.94 195 ALA A O 1
ATOM 1601 N N . ILE A 1 196 ? -9.284 -7.243 12.308 1.00 78.94 196 ILE A N 1
ATOM 1602 C CA . ILE A 1 196 ? -10.251 -6.387 13.016 1.00 78.94 196 ILE A CA 1
ATOM 1603 C C . ILE A 1 196 ? -11.149 -7.203 13.941 1.00 78.94 196 ILE A C 1
ATOM 1605 O O . ILE A 1 196 ? -11.406 -6.797 15.074 1.00 78.94 196 ILE A O 1
ATOM 1609 N N . LEU A 1 197 ? -11.600 -8.374 13.501 1.00 79.88 197 LEU A N 1
ATOM 1610 C CA . LEU A 1 197 ? -12.410 -9.273 14.317 1.00 79.88 197 LEU A CA 1
ATOM 1611 C C . LEU A 1 197 ? -11.641 -9.775 15.543 1.00 79.88 197 LEU A C 1
ATOM 1613 O O . LEU A 1 197 ? -12.204 -9.850 16.634 1.00 79.88 197 LEU A O 1
ATOM 1617 N N . ASN A 1 198 ? -10.334 -9.991 15.409 1.00 83.69 198 ASN A N 1
ATOM 1618 C CA . ASN A 1 198 ? -9.468 -10.419 16.507 1.00 83.69 198 ASN A CA 1
ATOM 1619 C C . ASN A 1 198 ? -8.940 -9.262 17.375 1.00 83.69 198 ASN A C 1
ATOM 1621 O O . ASN A 1 198 ? -8.267 -9.499 18.380 1.00 83.69 198 ASN A O 1
ATOM 1625 N N . LEU A 1 199 ? -9.238 -8.002 17.031 1.00 83.12 199 LEU A N 1
ATOM 1626 C CA . LEU A 1 199 ? -8.863 -6.862 17.864 1.00 83.12 199 LEU A CA 1
ATOM 1627 C C . LEU A 1 199 ? -9.642 -6.894 19.185 1.00 83.12 199 LEU A C 1
ATOM 1629 O O . LEU A 1 199 ? -10.879 -6.909 19.214 1.00 83.12 199 LEU A O 1
ATOM 1633 N N . SER A 1 200 ? -8.881 -6.884 20.280 1.00 86.44 200 SER A N 1
ATOM 1634 C CA . SER A 1 200 ? -9.406 -6.762 21.636 1.00 86.44 200 SER A CA 1
ATOM 1635 C C . SER A 1 200 ? -9.906 -5.346 21.907 1.00 86.44 200 SER A C 1
ATOM 1637 O O . SER A 1 200 ? -9.467 -4.374 21.284 1.00 86.44 200 SER A O 1
ATOM 1639 N N . GLN A 1 201 ? -10.821 -5.240 22.869 1.00 89.31 201 GLN A N 1
ATOM 1640 C CA . GLN A 1 201 ? -11.414 -3.980 23.295 1.00 89.31 201 GLN A CA 1
ATOM 1641 C C . GLN A 1 201 ? -10.323 -2.925 23.587 1.00 89.31 201 GLN A C 1
ATOM 1643 O O . GLN A 1 201 ? -9.406 -3.164 24.389 1.00 89.31 201 GLN A O 1
ATOM 1648 N N . PRO A 1 202 ? -10.371 -1.750 22.935 1.00 89.44 202 PRO A N 1
ATOM 1649 C CA . PRO A 1 202 ? -9.357 -0.725 23.110 1.00 89.44 202 PRO A CA 1
ATOM 1650 C C . PRO A 1 202 ? -9.458 -0.103 24.508 1.00 89.44 202 PRO A C 1
ATOM 1652 O O . PRO A 1 202 ? -10.478 0.454 24.885 1.00 89.44 202 PRO A O 1
ATOM 1655 N N . LYS A 1 203 ? -8.359 -0.155 25.269 1.00 88.56 203 LYS A N 1
ATOM 1656 C CA . LYS A 1 203 ? -8.288 0.355 26.656 1.00 88.56 203 LYS A CA 1
ATOM 1657 C C . LYS A 1 203 ? -7.817 1.809 26.783 1.00 88.56 203 LYS A C 1
ATOM 1659 O O . LYS A 1 203 ? -7.697 2.320 27.888 1.00 88.56 203 LYS A O 1
ATOM 1664 N N . THR A 1 204 ? -7.463 2.459 25.673 1.00 88.69 204 THR A N 1
ATOM 1665 C CA . THR A 1 204 ? -6.920 3.827 25.672 1.00 88.69 204 THR A CA 1
ATOM 1666 C C . THR A 1 204 ? -7.454 4.630 24.494 1.00 88.69 204 THR A C 1
ATOM 1668 O O . THR A 1 204 ? -7.729 4.075 23.428 1.00 88.69 204 THR A O 1
ATOM 1671 N N . SER A 1 205 ? -7.532 5.954 24.643 1.00 87.00 205 SER A N 1
ATOM 1672 C CA . SER A 1 205 ? -7.969 6.870 23.578 1.00 87.00 205 SER A CA 1
ATOM 1673 C C . SER A 1 205 ? -7.114 6.756 22.308 1.00 87.00 205 SER A C 1
ATOM 1675 O O . SER A 1 205 ? -7.640 6.833 21.199 1.00 87.00 205 SER A O 1
ATOM 1677 N N . THR A 1 206 ? -5.813 6.484 22.446 1.00 87.56 206 THR A N 1
ATOM 1678 C CA . THR A 1 206 ? -4.908 6.214 21.318 1.00 87.56 206 THR A CA 1
ATOM 1679 C C . THR A 1 206 ? -5.299 4.946 20.561 1.00 87.56 206 THR A C 1
ATOM 1681 O O . THR A 1 206 ? -5.343 4.960 19.331 1.00 87.56 206 THR A O 1
ATOM 1684 N N . LYS A 1 207 ? -5.631 3.858 21.273 1.00 88.81 207 LYS A N 1
ATOM 1685 C CA . LYS A 1 207 ? -6.092 2.609 20.645 1.00 88.81 207 LYS A CA 1
ATOM 1686 C C . LYS A 1 207 ? -7.449 2.791 19.966 1.00 88.81 207 LYS A C 1
ATOM 1688 O O . LYS A 1 207 ? -7.619 2.313 18.850 1.00 88.81 207 LYS A O 1
ATOM 1693 N N . VAL A 1 208 ? -8.370 3.543 20.579 1.00 89.75 208 VAL A N 1
ATOM 1694 C CA . VAL A 1 208 ? -9.658 3.899 19.953 1.00 89.75 208 VAL A CA 1
ATOM 1695 C C . VAL A 1 208 ? -9.439 4.689 18.669 1.00 89.75 208 VAL A C 1
ATOM 1697 O O . VAL A 1 208 ? -10.032 4.370 17.645 1.00 89.75 208 VAL A O 1
ATOM 1700 N N . ARG A 1 209 ? -8.544 5.684 18.683 1.00 88.94 209 ARG A N 1
ATOM 1701 C CA . ARG A 1 209 ? -8.214 6.459 17.482 1.00 88.94 209 ARG A CA 1
ATOM 1702 C C . ARG A 1 209 ? -7.624 5.574 16.386 1.00 88.94 209 ARG A C 1
ATOM 1704 O O . ARG A 1 209 ? -8.041 5.688 15.241 1.00 88.94 209 ARG A O 1
ATOM 1711 N N . SER A 1 210 ? -6.702 4.677 16.735 1.00 88.12 210 SER A N 1
ATOM 1712 C CA . SER A 1 210 ? -6.127 3.721 15.782 1.00 88.12 210 SER A CA 1
ATOM 1713 C C . SER A 1 210 ? -7.194 2.815 15.162 1.00 88.12 210 SER A C 1
ATOM 1715 O O . SER A 1 210 ? -7.163 2.586 13.956 1.00 88.12 210 SER A O 1
ATOM 1717 N N . PHE A 1 211 ? -8.141 2.326 15.968 1.00 88.75 211 PHE A N 1
ATOM 1718 C CA . PHE A 1 211 ? -9.266 1.527 15.486 1.00 88.75 211 PHE A CA 1
ATOM 1719 C C . PHE A 1 211 ? -10.172 2.333 14.550 1.00 88.75 211 PHE A C 1
ATOM 1721 O O . PHE A 1 211 ? -10.473 1.869 13.458 1.00 88.75 211 PHE A O 1
ATOM 1728 N N . LEU A 1 212 ? -10.550 3.558 14.932 1.00 88.50 212 LEU A N 1
ATOM 1729 C CA . LEU A 1 212 ? -11.405 4.421 14.114 1.00 88.50 212 LEU A CA 1
ATOM 1730 C C . LEU A 1 212 ? -10.769 4.780 12.772 1.00 88.50 212 LEU A C 1
ATOM 1732 O O . LEU A 1 212 ? -11.464 4.763 11.763 1.00 88.50 212 LEU A O 1
ATOM 1736 N N . VAL A 1 213 ? -9.465 5.072 12.742 1.00 86.75 213 VAL A N 1
ATOM 1737 C CA . VAL A 1 213 ? -8.736 5.323 11.487 1.00 86.75 213 VAL A CA 1
ATOM 1738 C C . VAL A 1 213 ? -8.844 4.109 10.570 1.00 86.75 213 VAL A C 1
ATOM 1740 O O . VAL A 1 213 ? -9.201 4.247 9.403 1.00 86.75 213 VAL A O 1
ATOM 1743 N N . LEU A 1 214 ? -8.617 2.915 11.108 1.00 83.56 214 LEU A N 1
ATOM 1744 C CA . LEU A 1 214 ? -8.677 1.686 10.331 1.00 83.56 214 LEU A CA 1
ATOM 1745 C C . LEU A 1 214 ? -10.107 1.345 9.876 1.00 83.56 214 LEU A C 1
ATOM 1747 O O . LEU A 1 214 ? -10.306 0.998 8.719 1.00 83.56 214 LEU A O 1
ATOM 1751 N N . ALA A 1 215 ? -11.111 1.504 10.738 1.00 84.75 215 ALA A N 1
ATOM 1752 C CA . ALA A 1 215 ? -12.514 1.302 10.375 1.00 84.75 215 ALA A CA 1
ATOM 1753 C C . ALA A 1 215 ? -12.992 2.335 9.338 1.00 84.75 215 ALA A C 1
ATOM 1755 O O . ALA A 1 215 ? -13.769 2.004 8.447 1.00 84.75 215 ALA A O 1
ATOM 1756 N N . SER A 1 216 ? -12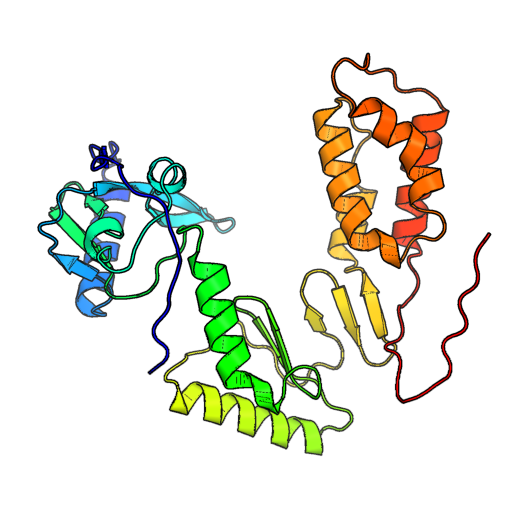.491 3.575 9.410 1.00 86.06 216 SER A N 1
ATOM 1757 C CA . SER A 1 216 ? -12.851 4.643 8.470 1.00 86.06 216 SER A CA 1
ATOM 1758 C C . SER A 1 216 ? -12.369 4.384 7.045 1.00 86.06 216 SER A C 1
ATOM 1760 O O . SER A 1 216 ? -12.998 4.860 6.103 1.00 86.06 216 SER A O 1
ATOM 1762 N N . TYR A 1 217 ? -11.307 3.590 6.880 1.00 82.06 217 TYR A N 1
ATOM 1763 C CA . TYR A 1 217 ? -10.837 3.147 5.570 1.00 82.06 217 TYR A CA 1
ATOM 1764 C C . TYR A 1 217 ? -11.922 2.347 4.827 1.00 82.06 217 TYR A C 1
ATOM 1766 O O . TYR A 1 217 ? -12.143 2.545 3.637 1.00 82.06 217 TYR A O 1
ATOM 1774 N N . TYR A 1 218 ? -12.693 1.539 5.560 1.00 81.94 218 TYR A N 1
ATOM 1775 C CA . TYR A 1 218 ? -13.788 0.725 5.028 1.00 81.94 218 TYR A CA 1
ATOM 1776 C C . TYR A 1 218 ? -15.171 1.373 5.193 1.00 81.94 218 TYR A C 1
ATOM 1778 O O . TYR A 1 218 ? -16.189 0.702 5.041 1.00 81.94 218 TYR A O 1
ATOM 1786 N N . ARG A 1 219 ? -15.249 2.678 5.490 1.00 84.56 219 ARG A N 1
ATOM 1787 C CA . ARG A 1 219 ? -16.526 3.360 5.777 1.00 84.56 219 ARG A CA 1
ATOM 1788 C C . ARG A 1 219 ? -17.564 3.234 4.655 1.00 84.56 219 ARG A C 1
ATOM 1790 O O . ARG A 1 219 ? -18.749 3.212 4.953 1.00 84.56 219 ARG A O 1
ATOM 1797 N N . HIS A 1 220 ? -17.130 3.153 3.393 1.00 82.75 220 HIS A N 1
ATOM 1798 C CA . HIS A 1 220 ? -18.023 3.061 2.229 1.00 82.75 220 HIS A CA 1
ATOM 1799 C C . HIS A 1 220 ? -18.821 1.749 2.204 1.00 82.75 220 HIS A C 1
ATOM 1801 O O . HIS A 1 220 ? -19.887 1.694 1.608 1.00 82.75 220 HIS A O 1
ATOM 1807 N N . PHE A 1 221 ? -18.342 0.724 2.909 1.00 80.81 221 PHE A N 1
ATOM 1808 C CA . PHE A 1 221 ? -19.017 -0.562 3.060 1.00 80.81 221 PHE A CA 1
ATOM 1809 C C . PHE A 1 221 ? -19.988 -0.593 4.251 1.00 80.81 221 PHE A C 1
ATOM 1811 O O . PHE A 1 221 ? -20.693 -1.578 4.454 1.00 80.81 221 PHE A O 1
ATOM 1818 N N . ILE A 1 222 ? -20.014 0.462 5.075 1.00 83.62 222 ILE A N 1
ATOM 1819 C CA . ILE A 1 222 ? -20.734 0.493 6.350 1.00 83.62 222 ILE A CA 1
ATOM 1820 C C . ILE A 1 222 ? -21.801 1.586 6.313 1.00 83.62 222 ILE A C 1
ATOM 1822 O O . ILE A 1 222 ? -21.527 2.770 6.517 1.00 83.62 222 ILE A O 1
ATOM 1826 N N . GLN A 1 223 ? -23.059 1.180 6.156 1.00 83.75 223 GLN A N 1
ATOM 1827 C CA . GLN A 1 223 ? -24.186 2.105 6.244 1.00 83.75 223 GLN A CA 1
ATOM 1828 C C . GLN A 1 223 ? -24.262 2.753 7.637 1.00 83.75 223 GLN A C 1
ATOM 1830 O O . GLN A 1 223 ? -24.139 2.069 8.664 1.00 83.75 223 GLN A O 1
ATOM 1835 N N . ASN A 1 224 ? -24.517 4.066 7.669 1.00 86.56 224 ASN A N 1
ATOM 1836 C CA . ASN A 1 224 ? -24.619 4.874 8.889 1.00 86.56 224 ASN A CA 1
ATOM 1837 C C . ASN A 1 224 ? -23.337 4.886 9.753 1.00 86.56 224 ASN A C 1
ATOM 1839 O O . ASN A 1 224 ? -23.407 5.053 10.972 1.00 86.56 224 ASN A O 1
ATOM 1843 N N . PHE A 1 225 ? -22.153 4.746 9.140 1.00 87.69 225 PHE A N 1
ATOM 1844 C CA . PHE A 1 225 ? -20.860 4.718 9.842 1.00 87.69 225 PHE A CA 1
ATOM 1845 C C . PHE A 1 225 ? -20.661 5.877 10.836 1.00 87.69 225 PHE A C 1
ATOM 1847 O O . PHE A 1 225 ? -20.179 5.671 11.952 1.00 87.69 225 PHE A O 1
ATOM 1854 N N . SER A 1 226 ? -21.048 7.097 10.455 1.00 87.94 226 SER A N 1
ATOM 1855 C CA . SER A 1 226 ? -20.944 8.290 11.306 1.00 87.94 226 SER A CA 1
ATOM 1856 C C . SER A 1 226 ? -21.797 8.184 12.575 1.00 87.94 226 SER A C 1
ATOM 1858 O O . SER A 1 226 ? -21.305 8.488 13.662 1.00 87.94 226 SER A O 1
ATOM 1860 N N . LYS A 1 227 ? -23.044 7.700 12.461 1.00 89.06 227 LYS A N 1
ATOM 1861 C CA . LYS A 1 227 ? -23.955 7.496 13.600 1.00 89.06 227 LYS A CA 1
ATOM 1862 C C . LYS A 1 227 ? -23.369 6.466 14.577 1.00 89.06 227 LYS A C 1
ATOM 1864 O O . LYS A 1 227 ? -23.335 6.716 15.777 1.00 89.06 227 LYS A O 1
ATOM 1869 N N . ILE A 1 228 ? -22.819 5.363 14.059 1.00 88.94 228 ILE A N 1
ATOM 1870 C CA . ILE A 1 228 ? -22.238 4.279 14.874 1.00 88.94 228 ILE A CA 1
ATOM 1871 C C . ILE A 1 228 ? -20.950 4.731 15.579 1.00 88.94 228 ILE A C 1
ATOM 1873 O O . ILE A 1 228 ? -20.759 4.488 16.767 1.00 88.94 228 ILE A O 1
ATOM 1877 N N . THR A 1 229 ? -20.052 5.416 14.868 1.00 90.81 229 THR A N 1
ATOM 1878 C CA . THR A 1 229 ? -18.748 5.824 15.422 1.00 90.81 229 THR A CA 1
ATOM 1879 C C . THR A 1 229 ? -18.815 7.008 16.376 1.00 90.81 229 THR A C 1
ATOM 1881 O O . THR A 1 229 ? -17.853 7.236 17.108 1.00 90.81 229 THR A O 1
ATOM 1884 N N . LEU A 1 230 ? -19.933 7.737 16.434 1.00 90.75 230 LEU A N 1
ATOM 1885 C CA . LEU A 1 230 ? -20.078 8.954 17.232 1.00 90.75 230 LEU A CA 1
ATOM 1886 C C . LEU A 1 230 ? -19.677 8.762 18.705 1.00 90.75 230 LEU A C 1
ATOM 1888 O O . LEU A 1 230 ? -18.972 9.608 19.270 1.00 90.75 230 LEU A O 1
ATOM 1892 N N . SER A 1 231 ? -20.098 7.657 19.331 1.00 89.69 231 SER A N 1
ATOM 1893 C CA . SER A 1 231 ? -19.785 7.348 20.735 1.00 89.69 231 SER A CA 1
ATOM 1894 C C . SER A 1 231 ? -18.286 7.101 20.952 1.00 89.69 231 SER A C 1
ATOM 1896 O O . SER A 1 231 ? -17.728 7.552 21.955 1.00 89.69 231 SER A O 1
ATOM 1898 N N . LEU A 1 232 ? -17.613 6.476 19.982 1.00 89.69 232 LEU A N 1
ATOM 1899 C CA . LEU A 1 232 ? -16.174 6.208 19.988 1.00 89.69 232 LEU A CA 1
ATOM 1900 C C . LEU A 1 232 ? -15.357 7.466 19.674 1.00 89.69 232 LEU A C 1
ATOM 1902 O O . LEU A 1 232 ? -14.337 7.724 20.314 1.00 89.69 232 LEU A O 1
ATOM 1906 N N . THR A 1 233 ? -15.804 8.301 18.732 1.00 89.12 233 THR A N 1
ATOM 1907 C CA . THR A 1 233 ? -15.115 9.548 18.378 1.00 89.12 233 THR A CA 1
ATOM 1908 C C . THR A 1 233 ? -15.069 10.508 19.567 1.00 89.12 233 THR A C 1
ATOM 1910 O O . THR A 1 233 ? -14.042 11.162 19.776 1.00 89.12 233 THR A O 1
ATOM 1913 N N . LYS A 1 234 ? -16.117 10.547 20.407 1.00 88.62 234 LYS A N 1
ATOM 1914 C CA . LYS A 1 234 ? -16.136 11.334 21.656 1.00 88.62 234 LYS A CA 1
ATOM 1915 C C . LYS A 1 234 ? -14.963 10.991 22.588 1.00 88.62 234 LYS A C 1
ATOM 1917 O O . LYS A 1 234 ? -14.387 11.911 23.164 1.00 88.62 234 LYS A O 1
ATOM 1922 N N . LEU A 1 235 ? -14.539 9.723 22.658 1.00 87.00 235 LEU A N 1
ATOM 1923 C CA . LEU A 1 235 ? -13.387 9.282 23.467 1.00 87.00 235 LEU A CA 1
ATOM 1924 C C . LEU A 1 235 ? -12.027 9.746 22.933 1.00 87.00 235 LEU A C 1
ATOM 1926 O O . LEU A 1 235 ? -11.024 9.680 23.643 1.00 87.00 235 LEU A O 1
ATOM 1930 N N . THR A 1 236 ? -11.967 10.196 21.679 1.00 86.50 236 THR A N 1
ATOM 1931 C CA . THR A 1 236 ? -10.716 10.636 21.042 1.00 86.50 236 THR A CA 1
ATOM 1932 C C . THR A 1 236 ? -10.494 12.149 21.104 1.00 86.50 236 THR A C 1
ATOM 1934 O O . THR A 1 236 ? -9.430 12.617 20.680 1.00 86.50 236 THR A O 1
ATOM 1937 N N . ARG A 1 237 ? -11.469 12.910 21.628 1.00 87.06 237 ARG A N 1
ATOM 1938 C CA . ARG A 1 237 ? -11.401 14.372 21.775 1.00 87.06 237 ARG A CA 1
ATOM 1939 C C . ARG A 1 237 ? -10.344 14.771 22.809 1.00 87.06 237 ARG A C 1
ATOM 1941 O O . ARG A 1 237 ? -10.103 14.054 23.781 1.00 87.06 237 ARG A O 1
ATOM 1948 N N . LYS A 1 238 ? -9.711 15.932 22.605 1.00 79.50 238 LYS A N 1
ATOM 1949 C CA . LYS A 1 238 ? -8.756 16.489 23.577 1.00 79.50 238 LYS A CA 1
ATOM 1950 C C . LYS A 1 238 ? -9.470 16.693 24.922 1.00 79.50 238 LYS A C 1
ATOM 1952 O O . LYS A 1 238 ? -10.581 17.210 24.944 1.00 79.50 238 LYS A O 1
ATOM 1957 N N . ASN A 1 239 ? -8.828 16.271 26.012 1.00 75.44 239 ASN A N 1
ATOM 1958 C CA . A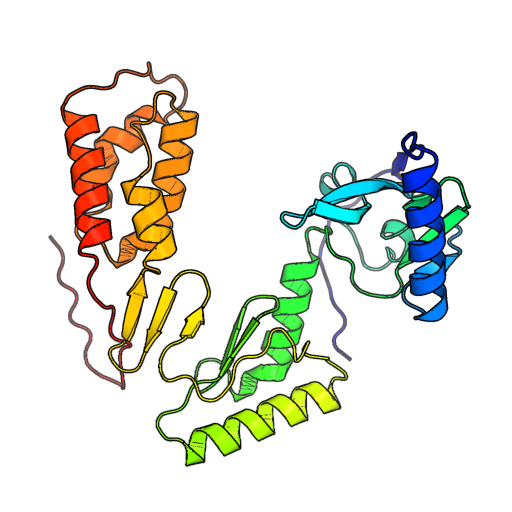SN A 1 239 ? -9.307 16.374 27.401 1.00 75.44 239 ASN A CA 1
ATOM 1959 C C . ASN A 1 239 ? -10.554 15.542 27.767 1.00 75.44 239 ASN A C 1
ATOM 1961 O O . ASN A 1 239 ? -11.106 15.717 28.852 1.00 75.44 239 ASN A O 1
ATOM 1965 N N . ALA A 1 240 ? -10.991 14.605 26.920 1.00 78.62 240 ALA A N 1
ATOM 1966 C CA . ALA A 1 240 ? -12.060 13.680 27.290 1.00 78.62 240 ALA A CA 1
ATOM 1967 C C . ALA A 1 240 ? -11.557 12.637 28.307 1.00 78.62 240 ALA A C 1
ATOM 1969 O O . ALA A 1 240 ? -10.539 11.978 28.080 1.00 78.62 240 ALA A O 1
ATOM 1970 N N . LYS A 1 241 ? -12.284 12.449 29.419 1.00 81.75 241 LYS A N 1
ATOM 1971 C CA . LYS A 1 241 ? -12.032 11.329 30.341 1.00 81.75 241 LYS A CA 1
ATOM 1972 C C . LYS A 1 241 ? -12.369 10.023 29.625 1.00 81.75 241 LYS A C 1
ATOM 1974 O O . LYS A 1 241 ? -13.475 9.869 29.112 1.00 81.75 241 LYS A O 1
ATOM 1979 N N . PHE A 1 242 ? -11.424 9.087 29.602 1.00 87.38 242 PHE A N 1
ATOM 1980 C CA . PHE A 1 242 ? -11.649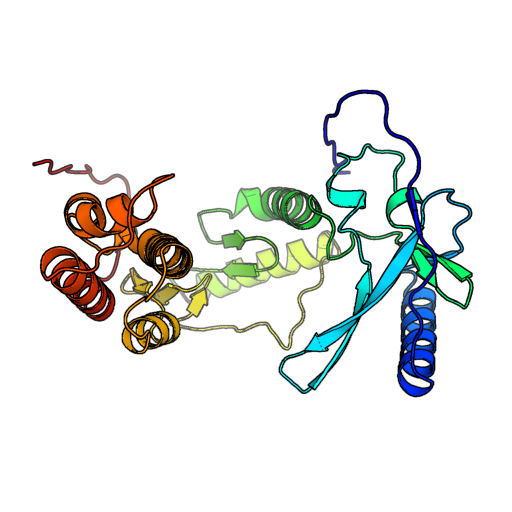 7.775 29.010 1.00 87.38 242 PHE A CA 1
ATOM 1981 C C . PHE A 1 242 ? -12.615 6.980 29.896 1.00 87.38 242 PHE A C 1
ATOM 1983 O O . PHE A 1 242 ? -12.248 6.546 30.986 1.00 87.38 242 PHE A O 1
ATOM 1990 N N . LYS A 1 243 ? -13.856 6.829 29.436 1.00 86.94 243 LYS A N 1
ATOM 1991 C CA . LYS A 1 243 ? -14.876 5.981 30.053 1.00 86.94 243 LYS A CA 1
ATOM 1992 C C . LYS A 1 243 ? -15.474 5.105 28.968 1.00 86.94 243 LYS A C 1
ATOM 1994 O O . LYS A 1 243 ? -15.948 5.623 27.963 1.00 86.94 243 LYS A O 1
ATOM 1999 N N . TRP A 1 244 ? -15.385 3.798 29.156 1.00 89.88 244 TRP A N 1
ATOM 2000 C CA . TRP A 1 244 ? -15.940 2.828 28.229 1.00 89.88 244 TRP A CA 1
ATOM 2001 C C . TRP A 1 244 ? -17.223 2.272 28.833 1.00 89.88 244 TRP A C 1
ATOM 2003 O O . TRP A 1 244 ? -17.159 1.552 29.826 1.00 89.88 244 TRP A O 1
ATOM 2013 N N . ASN A 1 245 ? -18.358 2.649 28.254 1.00 90.12 245 ASN A N 1
ATOM 2014 C CA . ASN A 1 245 ? -19.681 2.219 28.683 1.00 90.12 245 ASN A CA 1
ATOM 2015 C C . ASN A 1 245 ? -20.297 1.302 27.615 1.00 90.12 245 ASN A C 1
ATOM 2017 O O . ASN A 1 245 ? -19.700 1.064 26.558 1.00 90.12 245 ASN A O 1
ATOM 2021 N N . ASP A 1 246 ? -21.526 0.855 27.865 1.00 91.12 246 ASP A N 1
ATOM 2022 C CA . ASP A 1 246 ? -22.283 -0.001 26.951 1.00 91.12 246 ASP A CA 1
ATOM 2023 C C . ASP A 1 246 ? -22.434 0.626 25.558 1.00 91.12 246 ASP A C 1
ATOM 2025 O O . ASP A 1 246 ? -22.234 -0.061 24.564 1.00 91.12 246 ASP A O 1
ATOM 2029 N N . ASP A 1 247 ? -22.638 1.945 25.451 1.00 89.75 247 ASP A N 1
ATOM 2030 C CA . ASP A 1 247 ? -22.718 2.649 24.158 1.00 89.75 247 ASP A CA 1
ATOM 2031 C C . ASP A 1 247 ? -21.458 2.491 23.290 1.00 89.75 247 ASP A C 1
ATOM 2033 O O . ASP A 1 247 ? -21.530 2.456 22.058 1.00 89.75 247 ASP A O 1
ATOM 2037 N N . GLN A 1 248 ? -20.274 2.459 23.914 1.00 91.38 248 GLN A N 1
ATOM 2038 C CA . GLN A 1 248 ? -19.013 2.269 23.196 1.00 91.38 248 GLN A CA 1
ATOM 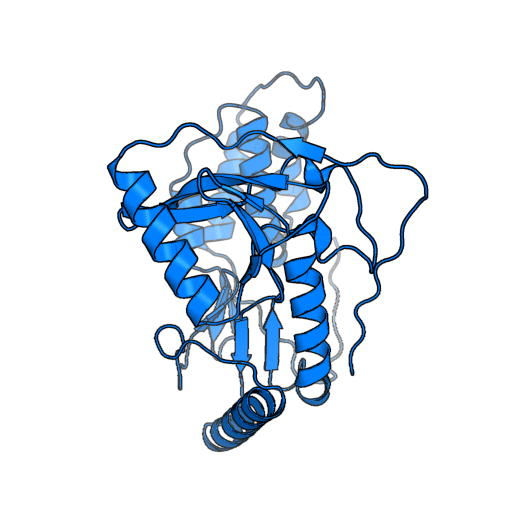2039 C C . GLN A 1 248 ? -18.776 0.800 22.872 1.00 91.38 248 GLN A C 1
ATOM 2041 O O . GLN A 1 248 ? -18.263 0.504 21.793 1.00 91.38 248 GLN A O 1
ATOM 2046 N N . GLU A 1 249 ? -19.182 -0.107 23.760 1.00 91.56 249 GLU A N 1
ATOM 2047 C CA . GLU A 1 249 ? -19.105 -1.544 23.513 1.00 91.56 249 GLU A CA 1
ATOM 2048 C C . GLU A 1 249 ? -20.037 -1.966 22.373 1.00 91.56 249 GLU A C 1
ATOM 2050 O O . GLU A 1 249 ? -19.608 -2.669 21.459 1.00 91.56 249 GLU A O 1
ATOM 2055 N N . ILE A 1 250 ? -21.277 -1.471 22.369 1.00 92.38 250 ILE A N 1
ATOM 2056 C CA . ILE A 1 250 ? -22.252 -1.687 21.298 1.00 92.38 250 ILE A CA 1
ATOM 2057 C C . ILE A 1 250 ? -21.693 -1.135 19.989 1.00 92.38 250 ILE A C 1
ATOM 2059 O O . ILE A 1 250 ? -21.592 -1.872 19.016 1.00 92.38 250 ILE A O 1
ATOM 2063 N N . ALA A 1 251 ? -21.235 0.122 19.960 1.00 91.88 251 ALA A N 1
ATOM 2064 C CA . ALA A 1 251 ? -20.645 0.697 18.751 1.00 91.88 251 ALA A CA 1
ATOM 2065 C C . ALA A 1 251 ? -19.438 -0.107 18.237 1.00 91.88 251 ALA A C 1
ATOM 2067 O O . ALA A 1 251 ? -19.291 -0.306 17.030 1.00 91.88 251 ALA A O 1
ATOM 2068 N N . PHE A 1 252 ? -18.578 -0.588 19.139 1.00 90.81 252 PHE A N 1
ATOM 2069 C CA . PHE A 1 252 ? -17.416 -1.400 18.791 1.00 90.81 252 PHE A CA 1
ATOM 2070 C C . PHE A 1 252 ? -17.815 -2.756 18.196 1.00 90.81 252 PHE A C 1
ATOM 2072 O O . PHE A 1 252 ? -17.292 -3.125 17.143 1.00 90.81 252 PHE A O 1
ATOM 2079 N N . LYS A 1 253 ? -18.762 -3.472 18.814 1.00 90.25 253 LYS A N 1
ATOM 2080 C CA . LYS A 1 253 ? -19.271 -4.758 18.310 1.00 90.25 253 LYS A CA 1
ATOM 2081 C C . LYS A 1 253 ? -20.006 -4.601 16.981 1.00 90.25 253 LYS A C 1
ATOM 2083 O O . LYS A 1 253 ? -19.651 -5.282 16.024 1.00 90.25 253 LYS A O 1
ATOM 2088 N N . THR A 1 254 ? -20.911 -3.628 16.875 1.00 90.31 254 THR A N 1
ATOM 2089 C CA . THR A 1 254 ? -21.655 -3.345 15.640 1.00 90.31 254 THR A CA 1
ATOM 2090 C C . THR A 1 254 ? -20.718 -3.026 14.475 1.00 90.31 254 THR A C 1
ATOM 2092 O O . THR A 1 254 ? -20.950 -3.471 13.354 1.00 90.31 254 THR A O 1
ATOM 2095 N N . LEU A 1 255 ? -19.629 -2.280 14.705 1.00 88.56 255 LEU A N 1
ATOM 2096 C CA . LEU A 1 255 ? -18.635 -2.029 13.653 1.00 88.56 255 LEU A CA 1
ATOM 2097 C C . LEU A 1 255 ? -17.911 -3.304 13.223 1.00 88.56 255 LEU A C 1
ATOM 2099 O O . LEU A 1 255 ? -17.677 -3.481 12.031 1.00 88.56 255 LEU A O 1
ATOM 2103 N N . LYS A 1 256 ? -17.563 -4.185 14.166 1.00 87.75 256 LYS A N 1
ATOM 2104 C CA . LYS A 1 256 ? -16.916 -5.468 13.857 1.00 87.75 256 LYS A CA 1
ATOM 2105 C C . LYS A 1 256 ? -17.834 -6.369 13.030 1.00 87.75 256 LYS A C 1
ATOM 2107 O O . LYS A 1 256 ? -17.382 -6.907 12.026 1.00 87.75 256 LYS A O 1
ATOM 2112 N N . GLU A 1 257 ? -19.108 -6.457 13.395 1.00 87.44 257 GLU A N 1
ATOM 2113 C CA . GLU A 1 257 ? -20.122 -7.229 12.664 1.00 87.44 257 GLU A CA 1
ATOM 2114 C C . GLU A 1 257 ? -20.395 -6.658 11.265 1.00 87.44 257 GLU A C 1
ATOM 2116 O O . GLU A 1 257 ? -20.417 -7.384 10.273 1.00 87.44 257 GLU A O 1
ATOM 2121 N N . LYS A 1 258 ? -20.538 -5.333 11.130 1.00 86.06 258 LYS A N 1
ATOM 2122 C CA . LYS A 1 258 ? -20.730 -4.718 9.806 1.00 86.06 258 LYS A CA 1
ATOM 2123 C C . LYS A 1 258 ? -19.510 -4.873 8.898 1.00 86.06 258 LYS A C 1
ATOM 2125 O O . LYS A 1 258 ? -19.665 -4.918 7.685 1.00 86.06 258 LYS A O 1
ATOM 2130 N N . LEU A 1 259 ? -18.310 -4.964 9.470 1.00 80.62 259 LEU A N 1
ATOM 2131 C CA . LEU A 1 259 ? -17.087 -5.243 8.718 1.00 80.62 259 LEU A CA 1
ATOM 2132 C C . LEU A 1 259 ? -16.971 -6.715 8.303 1.00 80.62 259 LEU A C 1
ATOM 2134 O O . LEU A 1 259 ? -16.408 -6.975 7.243 1.00 80.62 259 LEU A O 1
ATOM 2138 N N . SER A 1 260 ? -17.501 -7.667 9.083 1.00 79.25 260 SER A N 1
ATOM 2139 C CA . SER A 1 260 ? -17.536 -9.083 8.680 1.00 79.25 260 SER A CA 1
ATOM 2140 C C . SER A 1 260 ? -18.552 -9.368 7.583 1.00 79.25 260 SER A C 1
ATOM 2142 O O . SER A 1 260 ? -18.328 -10.254 6.766 1.00 79.25 260 SER A O 1
ATOM 2144 N N . HIS A 1 261 ? -19.644 -8.608 7.552 1.00 75.31 261 HIS A N 1
ATOM 2145 C CA . HIS A 1 261 ? -20.704 -8.729 6.550 1.00 75.31 261 HIS A CA 1
ATOM 2146 C C . HIS A 1 261 ? -20.678 -7.595 5.520 1.00 75.31 261 HIS A C 1
ATOM 2148 O O . HIS A 1 261 ? -21.703 -7.288 4.913 1.00 75.31 261 HIS A O 1
ATOM 2154 N N . ALA A 1 262 ? -19.523 -6.944 5.347 1.00 71.19 262 ALA A N 1
ATOM 2155 C CA . ALA A 1 262 ? -19.360 -5.843 4.409 1.00 71.19 262 ALA A CA 1
ATOM 2156 C C . ALA A 1 262 ? -19.791 -6.273 2.997 1.00 71.19 262 ALA A C 1
ATOM 2158 O O . ALA A 1 262 ? -19.315 -7.280 2.469 1.00 71.19 262 ALA A O 1
ATOM 2159 N N . LEU A 1 263 ? -20.708 -5.505 2.407 1.00 69.06 263 LEU A N 1
ATOM 2160 C CA . LEU A 1 263 ? -21.270 -5.779 1.086 1.00 69.06 263 LEU A CA 1
ATOM 2161 C C . LEU A 1 263 ? -20.217 -5.622 -0.017 1.00 69.06 263 LEU A C 1
ATOM 2163 O O . LEU A 1 263 ? -19.207 -4.945 0.153 1.00 69.06 263 LEU A O 1
ATOM 2167 N N . VAL A 1 264 ? -20.466 -6.234 -1.169 1.00 70.38 264 VAL A N 1
ATOM 2168 C CA . VAL A 1 264 ? -19.643 -6.030 -2.366 1.00 70.38 264 VAL A CA 1
ATOM 2169 C C . VAL A 1 264 ? -19.996 -4.668 -2.959 1.00 70.38 264 VAL A C 1
ATOM 2171 O O . VAL A 1 264 ? -21.170 -4.403 -3.215 1.00 70.38 264 VAL A O 1
ATOM 2174 N N . LEU A 1 265 ? -19.004 -3.801 -3.176 1.00 73.50 265 LEU A N 1
ATOM 2175 C CA . LEU A 1 265 ? -19.215 -2.575 -3.944 1.00 73.50 265 LEU A CA 1
ATOM 2176 C C . LEU A 1 265 ? -19.042 -2.900 -5.423 1.00 73.50 265 LEU A C 1
ATOM 2178 O O . LEU A 1 265 ? -17.953 -3.268 -5.863 1.00 73.50 265 LEU A O 1
ATOM 2182 N N . VAL A 1 266 ? -20.124 -2.767 -6.180 1.00 66.62 266 VAL A N 1
ATOM 2183 C CA . VAL A 1 266 ? -20.104 -2.931 -7.633 1.00 66.62 266 VAL A CA 1
ATOM 2184 C C . VAL A 1 266 ? -19.569 -1.645 -8.257 1.00 66.62 266 VAL A C 1
ATOM 2186 O O . VAL A 1 266 ? -19.930 -0.543 -7.838 1.00 66.62 266 VAL A O 1
ATOM 2189 N N . LEU A 1 267 ? -18.679 -1.781 -9.240 1.00 64.12 267 LEU A N 1
ATOM 2190 C CA . LEU A 1 267 ? -18.214 -0.640 -10.018 1.00 64.12 267 LEU A CA 1
ATOM 2191 C C . LEU A 1 267 ? -19.374 -0.156 -10.898 1.00 64.12 267 LEU A C 1
ATOM 2193 O O . LEU A 1 267 ? -19.985 -0.964 -11.594 1.00 64.12 267 LEU A O 1
ATOM 2197 N N . LEU A 1 268 ? -19.689 1.139 -10.866 1.00 57.53 268 LEU A N 1
ATOM 2198 C CA . LEU A 1 268 ? -20.701 1.703 -11.759 1.00 57.53 268 LEU A CA 1
ATOM 2199 C C . LEU A 1 268 ? -20.223 1.545 -13.209 1.00 57.53 268 LEU A C 1
ATOM 2201 O O . LEU A 1 268 ? -19.184 2.090 -13.582 1.00 57.53 268 LEU A O 1
ATOM 2205 N N . GLU A 1 269 ? -20.961 0.789 -14.019 1.00 54.03 269 GLU A N 1
ATOM 2206 C CA . GLU A 1 269 ? -20.710 0.685 -15.455 1.00 54.03 269 GLU A CA 1
ATOM 2207 C C . GLU A 1 269 ? -21.611 1.673 -16.206 1.00 54.03 269 GLU A C 1
ATOM 2209 O O . GLU A 1 269 ? -22.818 1.661 -16.023 1.00 54.03 269 GLU A O 1
ATOM 2214 N N . GLY A 1 270 ? -21.050 2.509 -17.084 1.00 57.88 270 GLY A N 1
ATOM 2215 C CA . GLY A 1 270 ? -21.836 3.329 -18.016 1.00 57.88 270 GLY A CA 1
ATOM 2216 C C . GLY A 1 270 ? -22.406 4.641 -17.456 1.00 57.88 270 GLY A C 1
ATOM 2217 O O . GLY A 1 270 ? -22.056 5.098 -16.373 1.00 57.88 270 GLY A O 1
ATOM 2218 N N . ASN A 1 271 ? -23.266 5.276 -18.257 1.00 55.84 271 ASN A N 1
ATOM 2219 C CA . ASN A 1 271 ? -23.892 6.579 -17.992 1.00 55.84 271 ASN A CA 1
ATOM 2220 C C . ASN A 1 271 ? -25.271 6.393 -17.326 1.00 55.84 271 ASN A C 1
ATOM 2222 O O . ASN A 1 271 ? -26.275 6.924 -17.794 1.00 55.84 271 ASN A O 1
ATOM 2226 N N . HIS A 1 272 ? -25.345 5.538 -16.305 1.00 65.19 272 HIS A N 1
ATOM 2227 C CA . HIS A 1 272 ? -26.596 5.294 -15.591 1.00 65.19 272 HIS A CA 1
ATOM 2228 C C . HIS A 1 272 ? -26.903 6.439 -14.625 1.00 65.19 272 HIS A C 1
ATOM 2230 O O . HIS A 1 272 ? -25.998 6.977 -13.983 1.00 65.19 272 HIS A O 1
ATOM 2236 N N . ASP A 1 273 ? -28.183 6.794 -14.519 1.00 73.25 273 ASP A N 1
ATOM 2237 C CA . ASP A 1 273 ? -28.651 7.779 -13.551 1.00 73.25 273 ASP A CA 1
ATOM 2238 C C . ASP A 1 273 ? -28.336 7.293 -12.130 1.00 73.25 273 ASP A C 1
ATOM 2240 O O . ASP A 1 273 ? -28.625 6.155 -11.753 1.00 73.25 273 ASP A O 1
ATOM 2244 N N . ILE A 1 274 ? -27.686 8.153 -11.345 1.00 78.00 274 ILE A N 1
ATOM 2245 C CA . ILE A 1 274 ? -27.294 7.849 -9.969 1.00 78.00 274 ILE A CA 1
ATOM 2246 C C . ILE A 1 274 ? -28.410 8.324 -9.044 1.00 78.00 274 ILE A C 1
ATOM 2248 O O . ILE A 1 274 ? -28.606 9.525 -8.857 1.00 78.00 274 ILE A O 1
ATOM 2252 N N . GLU A 1 275 ? -29.110 7.382 -8.418 1.00 77.69 275 GLU A N 1
ATOM 2253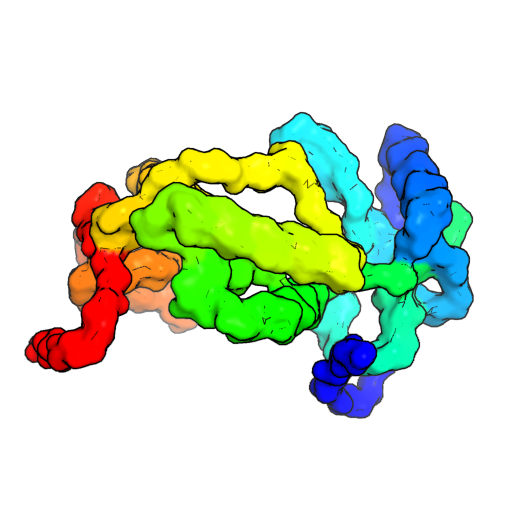 C CA . GLU A 1 275 ? -30.087 7.688 -7.376 1.00 77.69 275 GLU A CA 1
ATOM 2254 C C . GLU A 1 275 ? -29.401 7.805 -6.010 1.00 77.69 275 GLU A C 1
ATOM 2256 O O . GLU A 1 275 ? -28.757 6.873 -5.523 1.00 77.69 275 GLU A O 1
ATOM 2261 N N . VAL A 1 276 ? -29.541 8.970 -5.375 1.00 80.56 276 VAL A N 1
ATOM 2262 C CA . VAL A 1 276 ? -28.968 9.247 -4.054 1.00 80.56 276 VAL A CA 1
ATOM 2263 C C . VAL A 1 276 ? -30.082 9.282 -3.014 1.00 80.56 276 VAL A C 1
ATOM 2265 O O . VAL A 1 276 ? -30.876 10.218 -2.969 1.00 80.56 276 VAL A O 1
ATOM 2268 N N . TYR A 1 277 ? -30.101 8.276 -2.142 1.00 76.75 277 TYR A N 1
ATOM 2269 C CA . TYR A 1 277 ? -31.003 8.200 -0.993 1.00 76.75 277 TYR A CA 1
ATOM 2270 C C . TYR A 1 277 ? -30.343 8.859 0.231 1.00 76.75 277 TYR A C 1
ATOM 2272 O O . TYR A 1 277 ? -29.217 8.507 0.593 1.00 76.75 277 TYR A O 1
ATOM 2280 N N . TYR A 1 278 ? -31.028 9.811 0.871 1.00 76.12 278 TYR A N 1
ATOM 2281 C CA . TYR A 1 278 ? -30.569 10.506 2.080 1.00 76.12 278 TYR A CA 1
ATOM 2282 C C . TYR A 1 278 ? -31.651 10.476 3.166 1.00 76.12 278 TYR A C 1
ATOM 2284 O O . TYR A 1 278 ? -32.836 10.476 2.847 1.00 76.12 278 TYR A O 1
ATOM 2292 N N . ASP A 1 279 ? -31.221 10.439 4.429 1.00 62.44 279 ASP A N 1
ATOM 2293 C CA . ASP A 1 279 ? -32.070 10.266 5.620 1.00 62.44 279 ASP A CA 1
ATOM 2294 C C . ASP A 1 279 ? -31.509 11.068 6.809 1.00 62.44 279 ASP A C 1
ATOM 2296 O O . ASP A 1 279 ? -30.309 10.873 7.154 1.00 62.44 279 ASP A O 1
#

Nearest PDB structures (foldseek):
  4mh8-assembly1_A  TM=8.775E-01  e=7.581E-16  Moloney murine leukemia virus isolate Shinnick
  7o0h-assembly1_A  TM=8.584E-01  e=1.282E-14  White-tufted-ear marmoset simian foamy virus
  8wut-assembly1_E  TM=8.260E-01  e=5.959E-15  Moloney murine leukemia virus
  8ygj-assembly1_E  TM=8.141E-01  e=2.598E-14  Moloney murine leukemia virus
  7o0g-assembly1_A  TM=7.882E-01  e=7.074E-14  White-tufted-ear marmoset simian foamy virus

=== Feature glossary ===
Reading guide. The protein is described through the following features:

Foldseek 3Di. A 3Di character summarizes, for each residue, the relative orientation of the Cα frame of its nearest spatial neighbor. Because it encodes fold topology rather than chemistry, 3Di alignments detect remote structural similarity that sequence alignment misses.

Contact-map, Ramachandran, and PAE plots. Plot images: a contact map (which residues are close in 3D, as an N×N binary image), a Ramachandran scatter (backbone torsion angles, revealing secondary-structure composition at a glance), and — for AlphaFold structures — a PAE heatmap (pairwise prediction confidence).

Radius of gyration, Cα contacts, bounding box. Radius of gyration (Rg) is the root-mean-square distance of Cα atoms from their centroid — a single number for overall size and compactness. A globular domain of N residues has Rg ≈ 2.2·N^0.38 Å; an extended or disordered chain has a much larger Rg. The Cα contact count is the number of residue pairs whose Cα atoms are within 8 Å and are more than four positions apart in sequence — a standard proxy for tertiary packing density. The bounding box is the smallest axis-aligned box enclosing all Cα atoms.

Secondary structure (8-state, DSSP). Eight-state secondary structure (DSSP): H is the canonical α-helix, G the tighter 3₁₀-helix, I the wider π-helix; E/B are β-structure, T and S are turns and bends, and '-' is everything else. DSSP derives these from the pattern of main-chain N–H···O=C hydrogen bonds, not from the sequence.

B-factor. B-factor (Debye–Waller factor) reflects atomic displacement in the crystal lattice. It is an experimental observable (units Å²), not a prediction; low values mean the atom is pinned down, high values mean it moves or is heterogeneous across the crystal.

pLDDT. pLDDT is the predicted lDDT-Cα score: AlphaFold's confidence that the local environment of each residue (all inter-atomic distances within 15 Å) is correctly placed. It is a per-residue number between 0 and 100, with higher meaning more reliable.

Nearest PDB structures. Nearest PDB neighbors are the top structural matches found by Foldseek when searching this structure against the entire Protein Data Bank. Each hit reports a TM-score (0 to 1; >0.5 almost always implies the same fold) and an E-value. These are *structural* homologs — they may share no detectable sequence similarity.

Solvent-accessible surface area. Accessible surface area quantifies burial. A residue with SASA near zero is packed into the hydrophobic core; one with SASA >100 Å² sits on the surface. Computed here via the Shrake–Rupley numerical algorithm with a 1.4 Å probe.

Rendered structure images. Structure images are PyMOL renders from six orthogonal camera directions. Cartoon representation draws helices as coils and strands as arrows; sticks shows the backbone as bonds; surface shows the solvent-excluded envelope. Rainbow coloring maps sequence position to hue (blue→red, N→C); chain coloring assigns a distinct color per polypeptide.

Backbone torsions (φ/ψ). φ (phi) and ψ (psi) are the two rotatable backbone dihedrals per residue: φ is the C(i-1)–N–Cα–C torsion, ψ is the N–Cα–C–N(i+1) torsion, both in degrees on (−180°, 180°]. α-helical residues cluster near (−60°, −45°); β-strand residues near (−120°, +130°). A Ramachandran plot is simply a scatter of (φ, ψ) for every residue.

Predicted aligned error. Predicted Aligned Error (PAE) is an AlphaFold confidence matrix: entry (i, j) is the expected error in the position of residue j, in ångströms, when the prediction is superimposed on the true structure at residue i. Low PAE within a block of residues means that block is internally rigid and well-predicted; high PAE between two blocks means their relative placement is uncertain even if each block individually is confident.

mmCIF coordinates. Structure coordinates are given as an mmCIF _atom_site loop: one row per atom with element, residue name, chain id, sequence number, and x/y/z position in Å. Only the four main-chain atoms per residue are included here; side chains are omitted to keep the record compact.

InterPro / GO / CATH / organism. Database cross-references. InterPro integrates a dozen domain/family signature databases into unified entries with residue-range hits. GO terms attach function/process/location labels with evidence codes. CATH codes position the fold in a four-level structural taxonomy. Organism is the NCBI-taxonomy species name.

Secondary structure (3-state, P-SEA). SS3 is a coarse helix/strand/coil call (letters a/b/c) made by the P-SEA algorithm from inter-Cα distances and dihedrals. It is less detailed than DSSP but needs only Cα positions.

Sequence. Sequence gives the chain of amino acids in standard one-letter code (A=alanine, C=cysteine, …, Y=tyrosine), read N→C. It is the only feature that is directly encoded by the gene; all structural features are derived from the folded form of this sequence.